Protein AF-A0A7Y1UWI1-F1 (afdb_monomer)

Mean predicted aligned error: 16.67 Å

Secondary structure (DSSP, 8-state):
-------------TTGGGTTTTS---------TTSPPPPP---THHHHHHHHHHHHHHHHHHHHTT------------------------------------------PPP-------PPP---S----GGG--EETTEETTEETTSBHHHHHHHHHHHH-S-SEEEEEEE--STTSSPTTSEEEEEEETTEEEEEEE-TT--EEEEEEEEEGGGT-TTSGGGG-BBTT--BTT-BHHHHHHHTTTSEEEEEEETTTEEEEEEE-TTT--EEEEEEBS-SSTT-BB-EEEPPP-TTT--

pLDDT: mean 81.78, std 19.37, range [39.84, 98.69]

Solvent-accessible surface area (backbone atoms only — not comparable to full-atom values): 18407 Å² total; per-residue (Å²): 140,82,86,81,81,84,82,85,76,78,77,85,64,91,61,69,80,67,71,67,80,75,68,82,73,76,75,75,83,89,70,69,92,78,65,78,80,78,76,79,87,83,65,80,68,64,67,56,54,59,57,53,54,56,54,54,58,57,54,57,59,59,57,67,76,72,70,86,86,81,92,75,88,84,81,84,90,84,84,89,88,89,87,84,86,88,88,84,84,90,83,82,88,82,91,78,88,80,87,82,76,91,72,89,73,82,74,82,73,75,80,81,67,93,49,65,91,67,84,81,79,51,67,31,81,74,58,54,56,68,92,55,42,24,41,47,59,56,27,45,37,96,38,56,46,74,33,54,22,65,58,48,52,2,22,46,27,45,43,74,40,80,61,78,45,67,68,50,49,40,72,31,80,30,87,86,26,47,45,65,71,38,42,26,30,47,41,25,42,42,12,31,34,37,35,29,39,40,46,97,89,66,50,44,26,24,40,39,42,37,36,29,41,91,65,39,36,78,86,26,80,50,35,74,38,25,29,80,79,64,56,39,61,68,38,33,40,54,51,52,54,61,67,44,64,84,46,42,75,46,78,44,83,38,100,88,58,54,33,28,40,39,36,22,40,69,88,76,66,46,75,37,38,31,30,33,29,80,42,90,48,58,86,17,28,32,44,24,52,24,36,48,57,31,46,86,69,80,119

Sequence (299 aa):
MSDRYDDDFDPFDPYEDLMDLTGGESVPALEDPAAPQAPPPRSPLLTGLIVGLLLVVLSIAAFQLIGSDDEGDNTAASSTTTEAPDSSEPAAGSTTSTTEDPGDSSTTAPPDSAGVDLPDFVASGSPVAIADLTLAVDSIGPIQLGTSAPRSVGRLIASLGPPDEDSGAVISSGAFGSCEGDTERIVQWGPLVVVVIVDEDRTQTLGGYRLDITFGGFDSPTADLQTLSGLQLGASIAQLERIYDGFDIEYLAHPELDNIFELRSSNSGNLLLWGPISSADDSGFIEGIYSPDACGRFS

Foldseek 3Di:
DDDDDPPPPDPPDVCPVVVPVVPDDPDPDPDDPPDPDDDDDDDVVVVVVVVVVVVVVVVVVVVVVPDDDDDDDDDDDDDDDDDDDDDDDDDDDDDDDDDDDPDPDPDDDDDPPVADDDDDAAADDAEDELQQLADWQAGRRPQGFLDFCSHRVNNVCNHQNAFPDKPHWDQDPCPQQADHRFIWIWTHQAQKIWIWGQDPVRGITGQWIKRFCVRHHCVTPNQCHHHPLGHGFFAFLLVVCVSLPQWDWDWDQDPVQGIKIWTAHPVPRDTMWMAHWPDNDRRITGRMIIHHRSYPVND

Nearest PDB structures (foldseek):
  7zgr-assembly1_A  TM=3.548E-01  e=1.161E+00  Saccharomyces cerevisiae
  7zgp-assembly1_A  TM=3.613E-01  e=4.735E+00  Saccharomyces cerevisiae

Structure (mmCIF, N/CA/C/O backbone):
data_AF-A0A7Y1UWI1-F1
#
_entry.id   AF-A0A7Y1UWI1-F1
#
loop_
_atom_site.group_PDB
_atom_site.id
_atom_site.type_symbol
_atom_site.label_atom_id
_atom_site.label_alt_id
_atom_site.label_comp_id
_atom_site.label_asym_id
_atom_site.label_entity_id
_atom_site.label_seq_id
_atom_site.pdbx_PDB_ins_code
_atom_site.Cartn_x
_atom_site.Cartn_y
_atom_site.Cartn_z
_atom_site.occupancy
_atom_site.B_iso_or_equiv
_atom_site.auth_seq_id
_atom_site.auth_comp_id
_atom_site.auth_asym_id
_atom_site.auth_atom_id
_atom_site.pdbx_PDB_model_num
ATOM 1 N N . MET A 1 1 ? 12.445 -64.613 35.924 1.00 50.25 1 MET A N 1
ATOM 2 C CA . MET A 1 1 ? 11.351 -63.629 35.851 1.00 50.25 1 MET A CA 1
ATOM 3 C C . MET A 1 1 ? 11.696 -62.745 34.678 1.00 50.25 1 MET A C 1
ATOM 5 O O . MET A 1 1 ? 12.628 -61.963 34.776 1.00 50.25 1 MET A O 1
ATOM 9 N N . SER A 1 2 ? 11.099 -63.060 33.534 1.00 52.12 2 SER A N 1
ATOM 10 C CA . SER A 1 2 ? 11.332 -62.399 32.255 1.00 52.12 2 SER A CA 1
ATOM 11 C C . SER A 1 2 ? 10.019 -61.724 31.914 1.00 52.12 2 SER A C 1
ATOM 13 O O . SER A 1 2 ? 9.079 -62.413 31.519 1.00 52.12 2 SER A O 1
ATOM 15 N N . ASP A 1 3 ? 9.949 -60.422 32.162 1.00 60.72 3 ASP A N 1
ATOM 16 C CA . ASP A 1 3 ? 8.766 -59.636 31.851 1.00 60.72 3 ASP A CA 1
ATOM 17 C C . ASP A 1 3 ? 8.826 -59.217 30.386 1.00 60.72 3 ASP A C 1
ATOM 19 O O . ASP A 1 3 ? 9.784 -58.610 29.904 1.00 60.72 3 ASP A O 1
ATOM 23 N N . ARG A 1 4 ? 7.798 -59.680 29.686 1.00 59.47 4 ARG A N 1
ATOM 24 C CA . ARG A 1 4 ? 7.481 -59.473 28.284 1.00 59.47 4 ARG A CA 1
ATOM 25 C C . ARG A 1 4 ? 6.725 -58.145 28.220 1.00 59.47 4 ARG A C 1
ATOM 27 O O . ARG A 1 4 ? 5.631 -58.058 28.766 1.00 59.47 4 ARG A O 1
ATOM 34 N N . TYR A 1 5 ? 7.338 -57.117 27.643 1.00 63.34 5 TYR A N 1
ATOM 35 C CA . TYR A 1 5 ? 6.614 -55.931 27.197 1.00 63.34 5 TYR A CA 1
ATOM 36 C C . TYR A 1 5 ? 6.201 -56.198 25.752 1.00 63.34 5 TYR A C 1
ATOM 38 O O . TYR A 1 5 ? 7.054 -56.260 24.868 1.00 63.34 5 TYR A O 1
ATOM 46 N N . ASP A 1 6 ? 4.910 -56.460 25.563 1.00 61.72 6 ASP A N 1
ATOM 47 C CA . ASP A 1 6 ? 4.255 -56.439 24.261 1.00 61.72 6 ASP A CA 1
ATOM 48 C C . ASP A 1 6 ? 3.947 -54.959 23.956 1.00 61.72 6 ASP A C 1
ATOM 50 O O . ASP A 1 6 ? 3.143 -54.325 24.640 1.00 61.72 6 ASP A O 1
ATOM 54 N N . ASP A 1 7 ? 4.695 -54.397 23.006 1.00 58.84 7 ASP A N 1
ATOM 55 C CA . ASP A 1 7 ? 4.623 -53.010 22.533 1.00 58.84 7 ASP A CA 1
ATOM 56 C C . ASP A 1 7 ? 3.790 -53.003 21.236 1.00 58.84 7 ASP A C 1
ATOM 58 O O . ASP A 1 7 ? 4.328 -53.011 20.130 1.00 58.84 7 ASP A O 1
ATOM 62 N N . ASP A 1 8 ? 2.462 -53.081 21.370 1.00 59.56 8 ASP A N 1
ATOM 63 C CA . ASP A 1 8 ? 1.519 -52.836 20.268 1.00 59.56 8 ASP A CA 1
ATOM 64 C C . ASP A 1 8 ? 1.262 -51.324 20.186 1.00 59.56 8 ASP A C 1
ATOM 66 O O . ASP A 1 8 ? 0.247 -50.800 20.651 1.00 59.56 8 ASP A O 1
ATOM 70 N N . PHE A 1 9 ? 2.244 -50.602 19.647 1.00 66.25 9 PHE A N 1
ATOM 71 C CA . PHE A 1 9 ? 2.101 -49.201 19.272 1.00 66.25 9 PHE A CA 1
A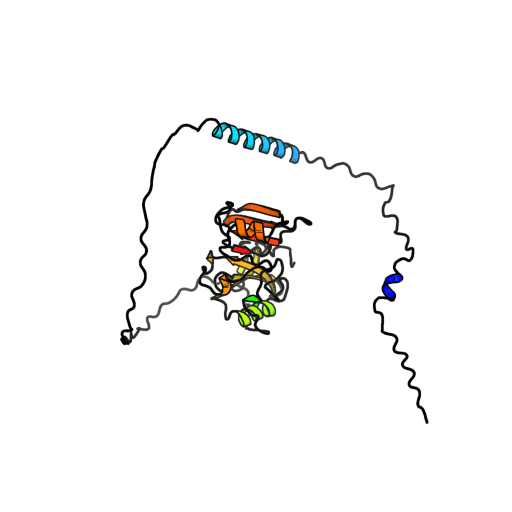TOM 72 C C . PHE A 1 9 ? 1.777 -49.144 17.779 1.00 66.25 9 PHE A C 1
ATOM 74 O O . PHE A 1 9 ? 2.675 -49.007 16.947 1.00 66.25 9 PHE A O 1
ATOM 81 N N . ASP A 1 10 ? 0.496 -49.285 17.437 1.00 70.56 10 ASP A N 1
ATOM 82 C CA . ASP A 1 10 ? 0.026 -48.971 16.089 1.00 70.56 10 ASP A CA 1
ATOM 83 C C . ASP A 1 10 ? 0.150 -47.451 15.883 1.00 70.56 10 ASP A C 1
ATOM 85 O O . ASP A 1 10 ? -0.485 -46.672 16.607 1.00 70.56 10 ASP A O 1
ATOM 89 N N . PRO A 1 11 ? 1.005 -46.984 14.954 1.00 70.31 11 PRO A N 1
ATOM 90 C CA . PRO A 1 11 ? 1.102 -45.571 14.649 1.00 70.31 11 PRO A CA 1
ATOM 91 C C . PRO A 1 11 ? -0.227 -45.128 14.045 1.00 70.31 11 PRO A C 1
ATOM 93 O O . PRO A 1 11 ? -0.659 -45.653 13.025 1.00 70.31 11 PRO A O 1
ATOM 96 N N . PHE A 1 12 ? -0.862 -44.158 14.698 1.00 71.50 12 PHE A N 1
ATOM 97 C CA . PHE A 1 12 ? -2.043 -43.467 14.200 1.00 71.50 12 PHE A CA 1
ATOM 98 C C . PHE A 1 12 ? -1.750 -42.981 12.774 1.00 71.50 12 PHE A C 1
ATOM 100 O O . PHE A 1 12 ? -0.952 -42.058 12.599 1.00 71.50 12 PHE A O 1
ATOM 107 N N . ASP A 1 13 ? -2.326 -43.640 11.769 1.00 73.00 13 ASP A N 1
ATOM 108 C CA . ASP A 1 13 ? -2.241 -43.216 10.377 1.00 73.00 13 ASP A CA 1
ATOM 109 C C . ASP A 1 13 ? -3.411 -42.257 10.116 1.00 73.00 13 ASP A C 1
ATOM 111 O O . ASP A 1 13 ? -4.555 -42.697 9.996 1.00 73.00 13 ASP A O 1
ATOM 115 N N . PRO A 1 14 ? -3.173 -40.933 10.058 1.00 72.50 14 PRO A N 1
ATOM 116 C CA . PRO A 1 14 ? -4.238 -39.957 9.855 1.00 72.50 14 PRO A CA 1
ATOM 117 C C . PRO A 1 14 ? -4.834 -40.001 8.436 1.00 72.50 14 PRO A C 1
ATOM 119 O O . PRO A 1 14 ? -5.696 -39.179 8.127 1.00 72.50 14 PRO A O 1
ATOM 122 N N . TYR A 1 15 ? -4.378 -40.910 7.566 1.00 64.31 15 TYR A N 1
ATOM 123 C CA . TYR A 1 15 ? -4.831 -41.023 6.181 1.00 64.31 15 TYR A CA 1
ATOM 124 C C . TYR A 1 15 ? -5.735 -42.237 5.909 1.00 64.31 15 TYR A C 1
ATOM 126 O O . TYR A 1 15 ? -6.209 -42.370 4.778 1.00 64.31 15 TYR A O 1
ATOM 134 N N . GLU A 1 16 ? -6.027 -43.091 6.902 1.00 69.00 16 GLU A N 1
ATOM 135 C CA . GLU A 1 16 ? -6.891 -44.271 6.700 1.00 69.00 16 GLU A CA 1
ATOM 136 C C . GLU A 1 16 ? -8.333 -43.877 6.308 1.00 69.00 16 GLU A C 1
ATOM 138 O O . GLU A 1 16 ? -8.935 -44.490 5.427 1.00 69.00 16 GLU A O 1
ATOM 143 N N . ASP A 1 17 ? -8.838 -42.763 6.846 1.00 60.97 17 ASP A N 1
ATOM 144 C CA . ASP A 1 17 ? -10.198 -42.272 6.577 1.00 60.97 17 ASP A CA 1
ATOM 145 C C . ASP A 1 17 ? -10.371 -41.604 5.196 1.00 60.97 17 ASP A C 1
ATOM 147 O O . ASP A 1 17 ? -11.494 -41.314 4.781 1.00 60.97 17 ASP A O 1
ATOM 151 N N . LEU A 1 18 ? -9.293 -41.353 4.440 1.00 60.38 18 LEU A N 1
ATOM 152 C CA . LEU A 1 18 ? -9.392 -40.699 3.123 1.00 60.38 18 LEU A CA 1
ATOM 153 C C . LEU A 1 18 ? -9.614 -41.677 1.960 1.00 60.38 18 LEU A C 1
ATOM 155 O O . LEU A 1 18 ? -9.956 -41.246 0.857 1.00 60.38 18 LEU A O 1
ATOM 159 N N . MET A 1 19 ? -9.449 -42.983 2.179 1.00 60.56 19 MET A N 1
ATOM 160 C CA . MET A 1 19 ? -9.608 -43.995 1.125 1.00 60.56 19 MET A CA 1
ATOM 161 C C . MET A 1 19 ? -11.077 -44.410 0.886 1.00 60.56 19 MET A C 1
ATOM 163 O O . MET A 1 19 ? -11.362 -45.050 -0.128 1.00 60.56 19 MET A O 1
ATOM 167 N N . ASP A 1 20 ? -12.024 -44.010 1.748 1.00 57.34 20 ASP A N 1
ATOM 168 C CA . ASP A 1 20 ? -13.449 -44.397 1.647 1.00 57.34 20 ASP A CA 1
ATOM 169 C C . ASP A 1 20 ? -14.320 -43.425 0.812 1.00 57.34 20 ASP A C 1
ATOM 171 O O . ASP A 1 20 ? -15.513 -43.634 0.603 1.00 57.34 20 ASP A O 1
ATOM 175 N N . LEU A 1 21 ? -13.734 -42.376 0.221 1.00 55.56 21 LEU A N 1
ATOM 176 C CA . LEU A 1 21 ? -14.459 -41.423 -0.644 1.00 55.56 21 LEU A CA 1
ATOM 177 C C . LEU A 1 21 ? -14.665 -41.907 -2.094 1.00 55.56 21 LEU A C 1
ATOM 179 O O . LEU A 1 21 ? -15.066 -41.134 -2.963 1.00 55.56 21 LEU A O 1
ATOM 183 N N . THR A 1 22 ? -14.428 -43.190 -2.383 1.00 60.12 22 THR A N 1
ATOM 184 C CA . THR A 1 22 ? -14.761 -43.796 -3.691 1.00 60.12 22 THR A CA 1
ATOM 185 C C . THR A 1 22 ? -16.158 -44.427 -3.728 1.00 60.12 22 THR A C 1
ATOM 187 O O . THR A 1 22 ? -16.558 -45.004 -4.745 1.00 60.12 22 THR A O 1
ATOM 190 N N . GLY A 1 23 ? -16.935 -44.288 -2.650 1.00 55.03 23 GLY A N 1
ATOM 191 C CA . GLY A 1 23 ? -18.315 -44.748 -2.560 1.00 55.03 23 GLY A CA 1
ATOM 192 C C . GLY A 1 23 ? -19.264 -43.978 -3.477 1.00 55.03 23 GLY A C 1
ATOM 193 O O . GLY A 1 23 ? -19.888 -43.030 -3.035 1.00 55.03 23 GLY A O 1
ATOM 194 N N . GLY A 1 24 ? -19.369 -44.410 -4.739 1.00 54.47 24 GLY A N 1
ATOM 195 C CA . GLY A 1 24 ? -20.585 -44.582 -5.557 1.00 54.47 24 GLY A CA 1
ATOM 196 C C . GLY A 1 24 ? -21.772 -43.608 -5.465 1.00 54.47 24 GLY A C 1
ATOM 197 O O . GLY A 1 24 ? -22.870 -43.991 -5.879 1.00 54.47 24 GLY A O 1
ATOM 198 N N . GLU A 1 25 ? -21.614 -42.395 -4.944 1.00 57.78 25 GLU A N 1
ATOM 199 C CA . GLU A 1 25 ? -22.707 -41.442 -4.815 1.00 57.78 25 GLU A CA 1
ATOM 200 C C . GLU A 1 25 ? -23.052 -40.917 -6.209 1.00 57.78 25 GLU A C 1
ATOM 202 O O . GLU A 1 25 ? -22.279 -40.240 -6.887 1.00 57.78 25 GLU A O 1
ATOM 207 N N . SER A 1 26 ? -24.209 -41.361 -6.692 1.00 59.75 26 SER A N 1
ATOM 208 C CA . SER A 1 26 ? -24.706 -41.046 -8.022 1.00 59.75 26 SER A CA 1
ATOM 209 C C . SER A 1 26 ? -25.018 -39.556 -8.076 1.00 59.75 26 SER A C 1
ATOM 211 O O . SER A 1 26 ? -25.993 -39.103 -7.480 1.00 59.75 26 SER A O 1
ATOM 213 N N . VAL A 1 27 ? -24.170 -38.805 -8.779 1.00 68.12 27 VAL A N 1
ATOM 214 C CA . VAL A 1 27 ? -24.332 -37.367 -9.003 1.00 68.12 27 VAL A CA 1
ATOM 215 C C . VAL A 1 27 ? -25.747 -37.110 -9.548 1.00 68.12 27 VAL A C 1
ATOM 217 O O . VAL A 1 27 ? -26.124 -37.730 -10.549 1.00 68.12 27 VAL A O 1
ATOM 220 N N . PRO A 1 28 ? -26.564 -36.254 -8.908 1.00 71.62 28 PRO A N 1
ATOM 221 C CA . PRO A 1 28 ? -27.891 -35.937 -9.416 1.00 71.62 28 PRO A CA 1
ATOM 222 C C . PRO A 1 28 ? -27.770 -35.304 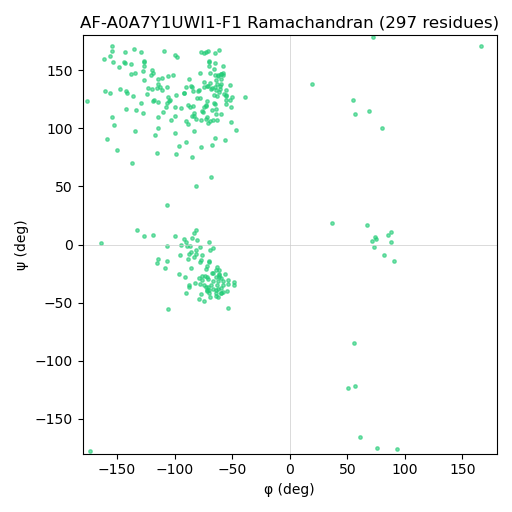-10.807 1.00 71.62 28 PRO A C 1
ATOM 224 O O . PRO A 1 28 ? -26.938 -34.427 -11.031 1.00 71.62 28 PRO A O 1
ATOM 227 N N . ALA A 1 29 ? -28.595 -35.766 -11.751 1.00 69.12 29 ALA A N 1
ATOM 228 C CA . ALA A 1 29 ? -28.647 -35.214 -13.099 1.00 69.12 29 ALA A CA 1
ATOM 229 C C . ALA A 1 29 ? -29.028 -33.725 -13.024 1.00 69.12 29 ALA A C 1
ATOM 231 O O . ALA A 1 29 ? -30.140 -33.383 -12.626 1.00 69.12 29 ALA A O 1
ATOM 232 N N . LEU A 1 30 ? -28.082 -32.853 -13.372 1.00 60.22 30 LEU A N 1
ATOM 233 C CA . LEU A 1 30 ? -28.179 -31.398 -13.216 1.00 60.22 30 LEU A CA 1
ATOM 234 C C . LEU A 1 30 ? -28.899 -30.687 -14.371 1.00 60.22 30 LEU A C 1
ATOM 236 O O . LEU A 1 30 ? -28.979 -29.463 -14.378 1.00 60.22 30 LEU A O 1
ATOM 240 N N . GLU A 1 31 ? -29.462 -31.419 -15.328 1.00 66.62 31 GLU A N 1
ATOM 241 C CA . GLU A 1 31 ? -30.095 -30.826 -16.505 1.00 66.62 31 GLU A CA 1
ATOM 242 C C . GLU A 1 31 ? -31.511 -31.364 -16.683 1.00 66.62 31 GLU A C 1
ATOM 244 O O . GLU A 1 31 ? -31.721 -32.542 -16.966 1.00 66.62 31 GLU A O 1
ATOM 249 N N . ASP A 1 32 ? -32.487 -30.471 -16.509 1.00 68.31 32 ASP A N 1
ATOM 250 C CA . ASP A 1 32 ? -33.867 -30.681 -16.927 1.00 68.31 32 ASP A CA 1
ATOM 251 C C . ASP A 1 32 ? -33.943 -30.479 -18.455 1.00 68.31 32 ASP A C 1
ATOM 253 O O . ASP A 1 32 ? -33.860 -29.339 -18.929 1.00 68.31 32 ASP A O 1
ATOM 257 N N . PRO A 1 33 ? -34.099 -31.550 -19.260 1.00 72.62 33 PRO A N 1
ATOM 258 C CA . PRO A 1 33 ? -34.164 -31.444 -20.717 1.00 72.62 33 PRO A CA 1
ATOM 259 C C . PRO A 1 33 ? -35.419 -30.707 -21.215 1.00 72.62 33 PRO A C 1
ATOM 261 O O . PRO A 1 33 ? -35.570 -30.517 -22.424 1.00 72.62 33 PRO A O 1
ATOM 264 N N . ALA A 1 34 ? -36.329 -30.297 -20.322 1.00 73.94 34 ALA A N 1
ATOM 265 C CA . ALA A 1 34 ? -37.515 -29.518 -20.655 1.00 73.94 34 ALA A CA 1
ATOM 266 C C . ALA A 1 34 ? -37.333 -27.994 -20.508 1.00 73.94 34 ALA A C 1
ATOM 268 O O . ALA A 1 34 ? -38.273 -27.250 -20.808 1.00 73.94 34 ALA A O 1
ATOM 269 N N . ALA A 1 35 ? -36.160 -27.501 -20.088 1.00 70.19 35 ALA A N 1
ATOM 270 C CA . ALA A 1 35 ? -35.926 -26.063 -19.989 1.00 70.19 35 ALA A CA 1
ATOM 271 C C . ALA A 1 35 ? -35.951 -25.401 -21.391 1.00 70.19 35 ALA A C 1
ATOM 273 O O . ALA A 1 35 ? -35.179 -25.788 -22.275 1.00 70.19 35 ALA A O 1
ATOM 274 N N . PRO A 1 36 ? -36.830 -24.409 -21.642 1.00 71.19 36 PRO A N 1
ATOM 275 C CA . PRO A 1 36 ? -36.881 -23.717 -22.926 1.00 71.19 36 PRO A CA 1
ATOM 276 C C . PRO A 1 36 ? -35.561 -22.978 -23.174 1.00 71.19 36 PRO A C 1
ATOM 278 O O . PRO A 1 36 ? -35.109 -22.204 -22.333 1.00 71.19 36 PRO A O 1
ATOM 281 N N . GLN A 1 37 ? -34.947 -23.215 -24.338 1.00 70.62 37 GLN A N 1
ATOM 282 C CA . GLN A 1 37 ? -33.688 -22.576 -24.722 1.00 70.62 37 GLN A CA 1
ATOM 283 C C . GLN A 1 37 ? -33.817 -21.050 -24.649 1.00 70.62 37 GLN A C 1
ATOM 285 O O . GLN A 1 37 ? -34.694 -20.459 -25.287 1.00 70.62 37 GLN A O 1
ATOM 290 N N . ALA A 1 38 ? -32.934 -20.416 -23.875 1.00 67.75 38 ALA A N 1
ATOM 291 C CA . ALA A 1 38 ? -32.869 -18.967 -23.796 1.00 67.75 38 ALA A CA 1
ATOM 292 C C . ALA A 1 38 ? -32.530 -18.391 -25.187 1.00 67.75 38 ALA A C 1
ATOM 294 O O . ALA A 1 38 ? -31.597 -18.868 -25.841 1.00 67.75 38 ALA A O 1
ATOM 295 N N . PRO A 1 39 ? -33.276 -17.385 -25.677 1.00 73.62 39 PRO A N 1
ATOM 296 C CA . PRO A 1 39 ? -32.958 -16.743 -26.943 1.00 73.62 39 PRO A CA 1
ATOM 297 C C . PRO A 1 39 ? -31.593 -16.038 -26.846 1.00 73.62 39 PRO A C 1
ATOM 299 O O . PRO A 1 39 ? -31.295 -15.430 -25.816 1.00 73.62 39 PRO A O 1
ATOM 302 N N . PRO A 1 40 ? -30.765 -16.081 -27.906 1.00 68.19 40 PRO A N 1
ATOM 303 C CA . PRO A 1 40 ? -29.445 -15.465 -27.885 1.00 68.19 40 PRO A CA 1
ATOM 304 C C . PRO A 1 40 ? -29.556 -13.950 -27.639 1.00 68.19 40 PRO A C 1
ATOM 306 O O . PRO A 1 40 ? -30.406 -13.299 -28.265 1.00 68.19 40 PRO A O 1
ATOM 309 N N . PRO A 1 41 ? -28.704 -13.366 -26.773 1.00 60.69 41 PRO A N 1
ATOM 310 C CA . PRO A 1 41 ? -28.713 -11.935 -26.506 1.00 60.69 41 PRO A CA 1
ATOM 311 C C . PRO A 1 41 ? -28.332 -11.173 -27.780 1.00 60.69 41 PRO A C 1
ATOM 313 O O . PRO A 1 41 ? -27.210 -11.249 -28.278 1.00 60.69 41 PRO A O 1
ATOM 316 N N . ARG A 1 42 ? -29.295 -10.441 -28.344 1.00 49.03 42 ARG A N 1
ATOM 317 C CA . ARG A 1 42 ? -29.071 -9.532 -29.472 1.00 49.03 42 ARG A CA 1
ATOM 318 C C . ARG A 1 42 ? -28.719 -8.156 -28.920 1.00 49.03 42 ARG A C 1
ATOM 320 O O . ARG A 1 42 ? -29.608 -7.332 -28.727 1.00 49.03 42 ARG A O 1
ATOM 327 N N . SER A 1 43 ? -27.434 -7.915 -28.683 1.00 55.12 43 SER A N 1
ATOM 328 C CA . SER A 1 43 ? -26.914 -6.605 -28.275 1.00 55.12 43 SER A CA 1
ATOM 329 C C . SER A 1 43 ? -26.321 -5.873 -29.491 1.00 55.12 43 SER A C 1
ATOM 331 O O . SER A 1 43 ? -25.163 -6.112 -29.832 1.00 55.12 43 SER A O 1
ATOM 333 N N . PRO A 1 44 ? -27.068 -4.978 -30.171 1.00 55.31 44 PRO A N 1
ATOM 334 C CA . PRO A 1 44 ? -26.592 -4.259 -31.363 1.00 55.31 44 PRO A CA 1
ATOM 335 C C . PRO A 1 44 ? -25.485 -3.223 -31.084 1.00 55.31 44 PRO A C 1
ATOM 337 O O . PRO A 1 44 ? -24.947 -2.641 -32.020 1.00 55.31 44 PRO A O 1
ATOM 340 N N . LEU A 1 45 ? -25.128 -2.989 -29.816 1.00 52.12 45 LEU A N 1
ATOM 341 C CA . LEU A 1 45 ? -24.094 -2.028 -29.413 1.00 52.12 45 LEU A CA 1
ATOM 342 C C . LEU A 1 45 ? -22.658 -2.531 -29.644 1.00 52.12 45 LEU A C 1
ATOM 344 O O . LEU A 1 45 ? -21.767 -1.728 -29.900 1.00 52.12 45 LEU A O 1
ATOM 348 N N . LEU A 1 46 ? -22.429 -3.849 -29.624 1.00 54.44 46 LEU A N 1
ATOM 349 C CA . LEU A 1 46 ? -21.074 -4.418 -29.680 1.00 54.44 46 LEU A CA 1
ATOM 350 C C . LEU A 1 46 ? -20.493 -4.424 -31.107 1.00 54.44 46 LEU A C 1
ATOM 352 O O . LEU A 1 46 ? -19.291 -4.271 -31.303 1.00 54.44 46 LEU A O 1
ATOM 356 N N . THR A 1 47 ? -21.345 -4.506 -32.133 1.00 55.94 47 THR A N 1
ATOM 357 C CA . THR A 1 47 ? -20.903 -4.485 -33.539 1.00 55.94 47 THR A CA 1
ATOM 358 C C . THR A 1 47 ? -20.425 -3.098 -33.986 1.00 55.94 47 THR A C 1
ATOM 360 O O . THR A 1 47 ? -19.557 -3.002 -34.850 1.00 55.94 47 THR A O 1
ATOM 363 N N . GLY A 1 48 ? -20.949 -2.021 -33.387 1.00 57.50 48 GLY A N 1
ATOM 364 C CA . GLY A 1 48 ? -20.523 -0.651 -33.698 1.00 57.50 48 GLY A CA 1
ATOM 365 C C . GLY A 1 48 ? -19.115 -0.330 -33.190 1.00 57.50 48 GLY A C 1
ATOM 366 O O . GLY A 1 48 ? -18.349 0.344 -33.878 1.00 57.50 48 GLY A O 1
ATOM 367 N N . LEU A 1 49 ? -18.749 -0.867 -32.022 1.00 66.12 49 LEU A N 1
ATOM 368 C CA . LEU A 1 49 ? -17.468 -0.589 -31.370 1.00 66.12 49 LEU A CA 1
ATOM 369 C C . LEU A 1 49 ? -16.282 -1.209 -32.127 1.00 66.12 49 LEU A C 1
ATOM 371 O O . LEU A 1 49 ? -15.265 -0.547 -32.319 1.00 66.12 49 LEU A O 1
ATOM 375 N N . ILE A 1 50 ? -16.443 -2.428 -32.655 1.00 65.88 50 ILE A N 1
ATOM 376 C CA . ILE A 1 50 ? -15.392 -3.116 -33.427 1.00 65.88 50 ILE A CA 1
ATOM 377 C C . ILE A 1 50 ? -15.058 -2.356 -34.723 1.00 65.88 50 ILE A C 1
ATOM 379 O O . ILE A 1 50 ? -13.889 -2.231 -35.081 1.00 65.88 50 ILE A O 1
ATOM 383 N N . VAL A 1 51 ? -16.059 -1.799 -35.415 1.00 67.88 51 VAL A N 1
ATOM 384 C CA . VAL A 1 51 ? -15.832 -1.025 -36.652 1.00 67.88 51 VAL A CA 1
ATOM 385 C C . VAL A 1 51 ? -15.198 0.339 -36.353 1.00 67.88 51 VAL A C 1
ATOM 387 O O . VAL A 1 51 ? -14.336 0.785 -37.110 1.00 67.88 51 VAL A O 1
ATOM 390 N N . GLY A 1 52 ? -15.573 0.987 -35.244 1.00 67.00 52 GLY A N 1
ATOM 391 C CA . GLY A 1 52 ? -14.970 2.255 -34.820 1.00 67.00 52 GLY A CA 1
ATOM 392 C C . GLY A 1 52 ? -13.482 2.125 -34.484 1.00 67.00 52 GLY A C 1
ATOM 393 O O . GLY A 1 52 ? -12.675 2.931 -34.946 1.00 67.00 52 GLY A O 1
ATOM 394 N N . LEU A 1 53 ? -13.103 1.072 -33.754 1.00 68.19 53 LEU A N 1
ATOM 395 C CA . LEU A 1 53 ? -11.720 0.853 -33.313 1.00 68.19 53 LEU A CA 1
ATOM 396 C C . LEU A 1 53 ? -10.783 0.531 -34.494 1.00 68.19 53 LEU A C 1
ATOM 398 O O . LEU A 1 53 ? -9.655 1.020 -34.551 1.00 68.19 53 LEU A O 1
ATOM 402 N N . LEU A 1 54 ? -11.284 -0.185 -35.507 1.00 69.69 54 LEU A N 1
ATOM 403 C CA . LEU A 1 54 ? -10.524 -0.518 -36.718 1.00 69.69 54 LEU A CA 1
ATOM 404 C C . LEU A 1 54 ? -10.192 0.725 -37.575 1.00 69.69 54 LEU A C 1
ATOM 406 O O . LEU A 1 54 ? -9.130 0.782 -38.193 1.00 69.69 54 LEU A O 1
ATOM 410 N N . LEU A 1 55 ? -11.048 1.756 -37.574 1.00 70.44 55 LEU A N 1
ATOM 411 C CA . LEU A 1 55 ? -10.805 3.012 -38.306 1.00 70.44 55 LEU A CA 1
ATOM 412 C C . LEU A 1 55 ? -9.780 3.932 -37.620 1.00 70.44 55 LEU A C 1
ATOM 414 O O . LEU A 1 55 ? -9.049 4.651 -38.306 1.00 70.44 55 LEU A O 1
ATOM 418 N N . VAL A 1 56 ? -9.682 3.893 -36.287 1.00 71.19 56 VAL A N 1
ATOM 419 C CA . VAL A 1 56 ? -8.679 4.666 -35.532 1.00 71.19 56 VAL A CA 1
ATOM 420 C C . VAL A 1 56 ? -7.272 4.120 -35.789 1.00 71.19 56 VAL A C 1
ATOM 422 O O . VAL A 1 56 ? -6.372 4.890 -36.125 1.00 71.19 56 VAL A O 1
ATOM 425 N N . VAL A 1 57 ? -7.090 2.795 -35.757 1.00 67.56 57 VAL A N 1
ATOM 426 C CA . VAL A 1 57 ? -5.786 2.160 -36.041 1.00 67.56 57 VAL A CA 1
ATOM 427 C C . VAL A 1 57 ? -5.326 2.442 -37.477 1.00 67.56 57 VAL A C 1
ATOM 429 O O . VAL A 1 57 ? -4.152 2.737 -37.711 1.00 67.56 57 VAL A O 1
ATOM 432 N N . LEU A 1 58 ? -6.252 2.444 -38.445 1.00 66.62 58 LEU A N 1
ATOM 433 C CA . LEU A 1 58 ? -5.929 2.745 -39.844 1.00 66.62 58 LEU A CA 1
ATOM 434 C C . LEU A 1 58 ? -5.512 4.215 -40.061 1.00 66.62 58 LEU A C 1
ATOM 436 O O . LEU A 1 58 ? -4.766 4.512 -40.992 1.00 66.62 58 LEU A O 1
ATOM 440 N N . SER A 1 59 ? -5.952 5.127 -39.186 1.00 58.38 59 SER A N 1
ATOM 441 C CA . SER A 1 59 ? -5.611 6.555 -39.244 1.00 58.38 59 SER A CA 1
ATOM 442 C C . SER A 1 59 ? -4.199 6.847 -38.714 1.00 58.38 59 SER A C 1
ATOM 444 O O . SER A 1 59 ? -3.508 7.708 -39.258 1.00 58.38 59 SER A O 1
ATOM 446 N N . ILE A 1 60 ? -3.730 6.099 -37.706 1.00 64.19 60 ILE A N 1
ATOM 447 C CA . ILE A 1 60 ? -2.377 6.247 -37.132 1.00 64.19 60 ILE A CA 1
ATOM 448 C C . ILE A 1 60 ? -1.311 5.731 -38.113 1.00 64.19 60 ILE A C 1
ATOM 450 O O . ILE A 1 60 ? -0.283 6.378 -38.318 1.00 64.19 60 ILE A O 1
ATOM 454 N N . ALA A 1 61 ? -1.586 4.618 -38.801 1.00 60.69 61 ALA A N 1
ATOM 455 C CA . ALA A 1 61 ? -0.674 4.058 -39.801 1.00 60.69 61 ALA A CA 1
ATOM 456 C C . ALA A 1 61 ? -0.459 4.987 -41.017 1.00 60.69 61 ALA A C 1
ATOM 458 O O . ALA A 1 61 ? 0.611 4.971 -41.623 1.00 60.69 61 ALA A O 1
ATOM 459 N N . ALA A 1 62 ? -1.441 5.830 -41.360 1.00 62.94 62 ALA A N 1
ATOM 460 C CA . ALA A 1 62 ? -1.325 6.779 -42.468 1.00 62.94 62 ALA A CA 1
ATOM 461 C C . ALA A 1 62 ? -0.411 7.982 -42.153 1.00 62.94 62 ALA A C 1
ATOM 463 O O . ALA A 1 62 ? 0.185 8.541 -43.072 1.00 62.94 62 ALA A O 1
ATOM 464 N N . PHE A 1 63 ? -0.263 8.368 -40.879 1.00 56.94 63 PHE A N 1
ATOM 465 C CA . PHE A 1 63 ? 0.590 9.497 -40.477 1.00 56.94 63 PHE A CA 1
ATOM 466 C C . PHE A 1 63 ? 2.075 9.124 -40.365 1.00 56.94 63 PHE A C 1
ATOM 468 O O . PHE A 1 63 ? 2.932 9.934 -40.712 1.00 56.94 63 PHE A O 1
ATOM 475 N N . GLN A 1 64 ? 2.389 7.889 -39.965 1.00 62.09 64 GLN A N 1
ATOM 476 C CA . GLN A 1 64 ? 3.775 7.403 -39.885 1.00 62.09 64 GLN A CA 1
ATOM 477 C C . GLN A 1 64 ? 4.412 7.167 -41.267 1.00 62.09 64 GLN A C 1
ATOM 479 O O . GLN A 1 64 ? 5.631 7.143 -41.384 1.00 62.09 64 GLN A O 1
ATOM 484 N N . LEU A 1 65 ? 3.611 7.037 -42.333 1.00 58.06 65 LEU A N 1
ATOM 485 C CA . LEU A 1 65 ? 4.127 6.783 -43.682 1.00 58.06 65 LEU A CA 1
ATOM 486 C C . LEU A 1 65 ? 4.539 8.053 -44.459 1.00 58.06 65 LEU A C 1
ATOM 488 O O . LEU A 1 65 ? 5.053 7.930 -45.567 1.00 58.06 65 LEU A O 1
ATOM 492 N N . ILE A 1 66 ? 4.287 9.260 -43.929 1.00 57.72 66 ILE A N 1
ATOM 493 C CA . ILE A 1 66 ? 4.525 10.540 -44.637 1.00 57.72 66 ILE A CA 1
ATOM 494 C C . ILE A 1 66 ? 5.629 11.396 -43.981 1.00 57.72 66 ILE A C 1
ATOM 496 O O . ILE A 1 66 ? 6.117 12.337 -44.601 1.00 57.72 66 ILE A O 1
ATOM 500 N N . GLY A 1 67 ? 6.077 11.073 -42.766 1.00 51.22 67 GLY A N 1
ATOM 501 C CA . GLY A 1 67 ? 7.092 11.852 -42.046 1.00 51.22 67 GLY A CA 1
ATOM 502 C C . GLY A 1 67 ? 8.381 11.074 -41.813 1.00 51.22 67 GLY A C 1
ATOM 503 O O . GLY A 1 67 ? 8.599 10.572 -40.716 1.00 51.22 67 GLY A O 1
ATOM 504 N N . SER A 1 68 ? 9.241 10.950 -42.821 1.00 48.84 68 SER A N 1
ATOM 505 C CA . SER A 1 68 ? 10.601 10.424 -42.640 1.00 48.84 68 SER A CA 1
ATOM 506 C C . SER A 1 68 ? 11.541 11.053 -43.660 1.00 48.84 68 SER A C 1
ATOM 508 O O . SER A 1 68 ? 11.797 10.451 -44.689 1.00 48.84 68 SER A O 1
ATOM 510 N N . ASP A 1 69 ? 12.006 12.265 -43.368 1.00 53.25 69 ASP A N 1
ATOM 511 C CA . ASP A 1 69 ? 13.198 12.871 -43.968 1.00 53.25 69 ASP A CA 1
ATOM 512 C C . ASP A 1 69 ? 13.672 13.982 -43.014 1.00 53.25 69 ASP A C 1
ATOM 514 O O . ASP A 1 69 ? 13.199 15.112 -43.100 1.00 53.25 69 ASP A O 1
ATOM 518 N N . ASP A 1 70 ? 14.563 13.663 -42.069 1.00 53.12 70 ASP A N 1
ATOM 519 C CA . ASP A 1 70 ? 15.640 14.603 -41.735 1.00 53.12 70 ASP A CA 1
ATOM 520 C C . ASP A 1 70 ? 16.852 13.864 -41.148 1.00 53.12 70 ASP A C 1
ATOM 522 O O . ASP A 1 70 ? 16.824 13.295 -40.053 1.00 53.12 70 ASP A O 1
ATOM 526 N N . GLU A 1 71 ? 17.911 13.843 -41.953 1.00 54.59 71 GLU A N 1
ATOM 527 C CA . GLU A 1 71 ? 19.262 13.404 -41.629 1.00 54.59 71 GLU A CA 1
ATOM 528 C C . GLU A 1 71 ? 19.932 14.447 -40.726 1.00 54.59 71 GLU A C 1
ATOM 530 O O . GLU A 1 71 ? 20.144 15.591 -41.121 1.00 54.59 71 GLU A O 1
ATOM 535 N N . GLY A 1 72 ? 20.324 14.037 -39.520 1.00 47.06 72 GLY A N 1
ATOM 536 C CA . GLY A 1 72 ? 21.015 14.888 -38.553 1.00 47.06 72 GLY A CA 1
ATOM 537 C C . GLY A 1 72 ? 22.171 14.167 -37.877 1.00 47.06 72 GLY A C 1
ATOM 538 O O . GLY A 1 72 ? 22.098 13.827 -36.702 1.00 47.06 72 GLY A O 1
ATOM 539 N N . ASP A 1 73 ? 23.218 13.927 -38.659 1.00 48.88 73 ASP A N 1
ATOM 540 C CA . ASP A 1 73 ? 24.584 13.605 -38.246 1.00 48.88 73 ASP A CA 1
ATOM 541 C C . ASP A 1 73 ? 25.030 14.419 -37.013 1.00 48.88 73 ASP A C 1
ATOM 543 O O . ASP A 1 73 ? 24.968 15.649 -37.023 1.00 48.88 73 ASP A O 1
ATOM 547 N N . ASN A 1 74 ? 25.516 13.750 -35.960 1.00 52.53 74 ASN A N 1
ATOM 548 C CA . ASN A 1 74 ? 26.613 14.313 -35.179 1.00 52.53 74 ASN A CA 1
ATOM 549 C C . ASN A 1 74 ? 27.424 13.267 -34.412 1.00 52.53 74 ASN A C 1
ATOM 551 O O . ASN A 1 74 ? 26.934 12.413 -33.676 1.00 52.53 74 ASN A O 1
ATOM 555 N N . THR A 1 75 ? 28.724 13.412 -34.616 1.00 46.91 75 THR A N 1
ATOM 556 C CA . THR A 1 75 ? 29.807 12.468 -34.394 1.00 46.91 75 THR A CA 1
ATOM 557 C C . THR A 1 75 ? 30.634 12.837 -33.144 1.00 46.91 75 THR A C 1
ATOM 559 O O . THR A 1 75 ? 30.907 14.006 -32.904 1.00 46.91 75 THR A O 1
ATOM 562 N N . ALA A 1 76 ? 31.105 11.801 -32.432 1.00 41.09 76 ALA A N 1
ATOM 563 C CA . ALA A 1 76 ? 32.335 11.678 -31.616 1.00 41.09 76 ALA A CA 1
ATOM 564 C C . ALA A 1 76 ? 32.560 12.440 -30.274 1.00 41.09 76 ALA A C 1
ATOM 566 O O . ALA A 1 76 ? 32.837 13.630 -30.225 1.00 41.09 76 ALA A O 1
ATOM 567 N N . ALA A 1 77 ? 32.654 11.620 -29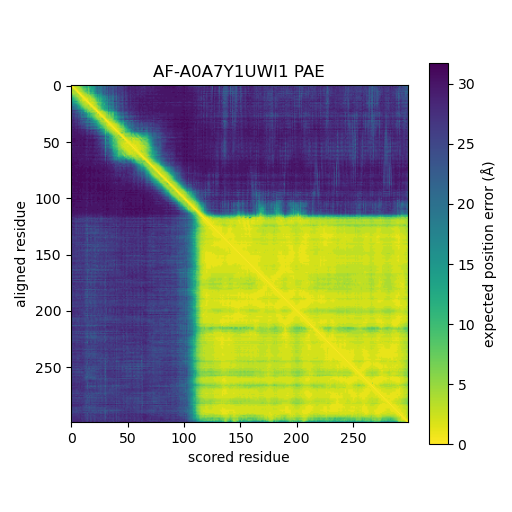.212 1.00 46.88 77 ALA A N 1
ATOM 568 C CA . ALA A 1 77 ? 33.772 11.419 -28.259 1.00 46.88 77 ALA A CA 1
ATOM 569 C C . ALA A 1 77 ? 34.416 12.583 -27.457 1.00 46.88 77 ALA A C 1
ATOM 571 O O . ALA A 1 77 ? 35.110 13.426 -28.017 1.00 46.88 77 ALA A O 1
ATOM 572 N N . SER A 1 78 ? 34.440 12.449 -26.113 1.00 39.84 78 SER A N 1
ATOM 573 C CA . SER A 1 78 ? 35.688 12.449 -25.304 1.00 39.84 78 SER A CA 1
ATOM 574 C C . SER A 1 78 ? 35.496 12.194 -23.793 1.00 39.84 78 SER A C 1
ATOM 576 O O . SER A 1 78 ? 34.813 12.941 -23.109 1.00 39.84 78 SER A O 1
ATOM 578 N N . SER A 1 79 ? 36.198 11.160 -23.312 1.00 43.94 79 SER A N 1
ATOM 579 C CA . SER A 1 79 ? 37.188 11.138 -22.209 1.00 43.94 79 SER A CA 1
ATOM 580 C C . SER A 1 79 ? 36.858 11.622 -20.775 1.00 43.94 79 SER A C 1
ATOM 582 O O . SER A 1 79 ? 36.773 12.811 -20.506 1.00 43.94 79 SER A O 1
ATOM 584 N N . THR A 1 80 ? 36.853 10.637 -19.860 1.00 50.50 80 THR A N 1
ATOM 585 C CA . THR A 1 80 ? 37.451 10.527 -18.497 1.00 50.50 80 THR A CA 1
ATOM 586 C C . THR A 1 80 ? 37.873 11.773 -17.699 1.00 50.50 80 THR A C 1
ATOM 588 O O . THR A 1 80 ? 38.664 12.570 -18.189 1.00 50.50 80 THR A O 1
ATOM 591 N N . THR A 1 81 ? 37.578 11.776 -16.386 1.00 46.94 81 THR A N 1
ATOM 592 C CA . THR A 1 81 ? 38.574 11.931 -15.291 1.00 46.94 81 THR A CA 1
ATOM 593 C C . THR A 1 81 ? 38.005 11.420 -13.957 1.00 46.94 81 THR A C 1
ATOM 595 O O . THR A 1 81 ? 36.882 11.736 -13.582 1.00 46.94 81 THR A O 1
ATOM 598 N N . THR A 1 82 ? 38.817 10.614 -13.271 1.00 54.19 82 THR A N 1
ATOM 599 C CA . THR A 1 82 ? 38.664 10.098 -11.904 1.00 54.19 82 THR A CA 1
ATOM 600 C C . THR A 1 82 ? 39.354 11.049 -10.926 1.00 54.19 82 THR A C 1
ATOM 602 O O . THR A 1 82 ? 40.539 11.303 -11.115 1.00 54.19 82 THR A O 1
ATOM 605 N N . GLU A 1 83 ? 38.691 11.466 -9.846 1.00 43.41 83 GLU A N 1
ATOM 606 C CA . GLU A 1 83 ? 39.349 11.950 -8.622 1.00 43.41 83 GLU A CA 1
ATOM 607 C C . GLU A 1 83 ? 38.577 11.477 -7.380 1.00 43.41 83 GLU A C 1
ATOM 609 O O . GLU A 1 83 ? 37.355 11.572 -7.302 1.00 43.41 83 GLU A O 1
ATOM 614 N N . ALA A 1 84 ? 39.321 10.942 -6.417 1.00 52.81 84 ALA A N 1
ATOM 615 C CA . ALA A 1 84 ? 38.942 10.669 -5.035 1.00 52.81 84 ALA A CA 1
ATOM 616 C C . ALA A 1 84 ? 40.240 10.688 -4.206 1.00 52.81 84 ALA A C 1
ATOM 618 O O . ALA A 1 84 ? 41.311 10.466 -4.777 1.00 52.81 84 ALA A O 1
ATOM 619 N N . PRO A 1 85 ? 40.174 10.729 -2.869 1.00 62.19 85 PRO A N 1
ATOM 620 C CA . PRO A 1 85 ? 39.377 11.582 -1.992 1.00 62.19 85 PRO A CA 1
ATOM 621 C C . PRO A 1 85 ? 40.296 12.601 -1.282 1.00 62.19 85 PRO A C 1
ATOM 623 O O . PRO A 1 85 ? 41.511 12.407 -1.246 1.00 62.19 85 PRO A O 1
ATOM 626 N N . ASP A 1 86 ? 39.735 13.633 -0.647 1.00 51.00 86 ASP A N 1
ATOM 627 C CA . ASP A 1 86 ? 40.492 14.410 0.339 1.00 51.00 86 ASP A CA 1
ATOM 628 C C . ASP A 1 86 ? 39.829 14.358 1.716 1.00 51.00 86 ASP A C 1
ATOM 630 O O . ASP A 1 86 ? 38.611 14.455 1.873 1.00 51.00 86 ASP A O 1
ATOM 634 N N . SER A 1 87 ? 40.683 14.114 2.701 1.00 52.66 87 SER A N 1
ATOM 635 C CA . SER A 1 87 ? 40.393 13.881 4.107 1.00 52.66 87 SER A CA 1
ATOM 636 C C . SER A 1 87 ? 40.625 15.186 4.852 1.00 52.66 87 SER A C 1
ATOM 638 O O . SER A 1 87 ? 41.707 15.761 4.756 1.00 52.66 87 SER A O 1
ATOM 640 N N . SER A 1 88 ? 39.663 15.649 5.649 1.00 54.62 88 SER A N 1
ATOM 641 C CA . SER A 1 88 ? 39.906 16.716 6.624 1.00 54.62 88 SER A CA 1
ATOM 642 C C . SER A 1 88 ? 39.037 16.564 7.874 1.00 54.62 88 SER A C 1
ATOM 644 O O . SER A 1 88 ? 37.849 16.267 7.827 1.00 54.62 88 SER A O 1
ATOM 646 N N . GLU A 1 89 ? 39.745 16.731 8.982 1.00 59.09 89 GLU A N 1
ATOM 647 C CA . GLU A 1 89 ? 39.495 16.504 10.406 1.00 59.09 89 GLU A CA 1
ATOM 648 C C . GLU A 1 89 ? 38.509 17.530 11.036 1.00 59.09 89 GLU A C 1
ATOM 650 O O . GLU A 1 89 ? 38.212 18.550 10.408 1.00 59.09 89 GLU A O 1
ATOM 655 N N . PRO A 1 90 ? 37.948 17.295 12.248 1.00 53.50 90 PRO A N 1
ATOM 656 C CA . PRO A 1 90 ? 36.756 17.994 12.718 1.00 53.50 90 PRO A CA 1
ATOM 657 C C . PRO A 1 90 ? 37.073 19.320 13.422 1.00 53.50 90 PRO A C 1
ATOM 659 O O . PRO A 1 90 ? 38.002 19.417 14.225 1.00 53.50 90 PRO A O 1
ATOM 662 N N . ALA A 1 91 ? 36.226 20.327 13.193 1.00 54.88 91 ALA A N 1
ATOM 663 C CA . ALA A 1 91 ? 36.223 21.579 13.943 1.00 54.88 91 ALA A CA 1
ATOM 664 C C . ALA A 1 91 ? 35.032 21.632 14.911 1.00 54.88 91 ALA A C 1
ATOM 666 O O . ALA A 1 91 ? 33.876 21.433 14.541 1.00 54.88 91 ALA A O 1
ATOM 667 N N . ALA A 1 92 ? 35.352 21.902 16.173 1.00 51.47 92 ALA A N 1
ATOM 668 C CA . ALA A 1 92 ? 34.430 22.017 17.286 1.00 51.47 92 ALA A CA 1
ATOM 669 C C . ALA A 1 92 ? 33.675 23.360 17.312 1.00 51.47 92 ALA A C 1
ATOM 671 O O . ALA A 1 92 ? 34.251 24.410 17.043 1.00 51.47 92 ALA A O 1
ATOM 672 N N . GLY A 1 93 ? 32.431 23.303 17.797 1.00 51.22 93 GLY A N 1
ATOM 673 C CA . GLY A 1 93 ? 31.880 24.261 18.760 1.00 51.22 93 GLY A CA 1
ATOM 674 C C . GLY A 1 93 ? 31.386 25.615 18.242 1.00 51.22 93 GLY A C 1
ATOM 675 O O . GLY A 1 93 ? 32.141 26.580 18.183 1.00 51.22 93 GLY A O 1
ATOM 676 N N . SER A 1 94 ? 30.067 25.744 18.077 1.00 51.09 94 SER A N 1
ATOM 677 C CA . SER A 1 94 ? 29.386 27.009 18.374 1.00 51.09 94 SER A CA 1
ATOM 678 C C . SER A 1 94 ? 27.929 26.770 18.770 1.00 51.09 94 SER A C 1
ATOM 680 O O . SER A 1 94 ? 27.070 26.483 17.942 1.00 51.09 94 SER A O 1
ATOM 682 N N . THR A 1 95 ? 27.660 26.854 20.070 1.00 54.12 95 THR A N 1
ATOM 683 C CA . THR A 1 95 ? 26.314 26.950 20.641 1.00 54.12 95 THR A CA 1
ATOM 684 C C . THR A 1 95 ? 25.792 28.369 20.444 1.00 54.12 95 THR A C 1
ATOM 686 O O . THR A 1 95 ? 26.325 29.301 21.047 1.00 54.12 95 THR A O 1
ATOM 689 N N . THR A 1 96 ? 24.738 28.526 19.644 1.00 59.69 96 THR A N 1
ATOM 690 C CA . THR A 1 96 ? 23.950 29.763 19.568 1.00 59.69 96 THR A CA 1
ATOM 691 C C . THR A 1 96 ? 22.581 29.482 20.180 1.00 59.69 96 THR A C 1
ATOM 693 O O . THR A 1 96 ? 21.831 28.660 19.665 1.00 59.69 96 THR A O 1
ATOM 696 N N . SER A 1 97 ? 22.280 30.122 21.312 1.00 47.94 97 SER A N 1
ATOM 697 C CA . SER A 1 97 ? 20.944 30.136 21.912 1.00 47.94 97 SER A CA 1
ATOM 698 C C . SER A 1 97 ? 20.114 31.228 21.240 1.00 47.94 97 SER A C 1
ATOM 700 O O . SER A 1 97 ? 20.405 32.410 21.422 1.00 47.94 97 SER A O 1
ATOM 702 N N . THR A 1 98 ? 19.082 30.841 20.494 1.00 51.44 98 THR A N 1
ATOM 703 C CA . THR A 1 98 ? 18.038 31.757 20.019 1.00 51.44 98 THR A CA 1
ATOM 704 C C . THR A 1 98 ? 16.877 31.703 21.006 1.00 51.44 98 THR A C 1
ATOM 706 O O . THR A 1 98 ? 16.287 30.649 21.224 1.00 51.44 98 THR A O 1
ATOM 709 N N . THR A 1 99 ? 16.590 32.832 21.649 1.00 59.53 99 THR A N 1
ATOM 710 C CA . THR A 1 99 ? 15.372 33.038 22.437 1.00 59.53 99 THR A CA 1
ATOM 711 C C . THR A 1 99 ? 14.269 33.444 21.469 1.00 59.53 99 THR A C 1
ATOM 713 O O . THR A 1 99 ? 14.338 34.537 20.910 1.00 59.53 99 THR A O 1
ATOM 716 N N . GLU A 1 100 ? 13.285 32.573 21.255 1.00 53.94 100 GLU A N 1
ATOM 717 C CA . GLU A 1 100 ? 12.085 32.893 20.481 1.00 53.94 100 GLU A CA 1
ATOM 718 C C . GLU A 1 100 ? 10.983 33.461 21.386 1.00 53.94 100 GLU A C 1
ATOM 720 O O . GLU A 1 100 ? 10.751 33.009 22.509 1.00 53.94 100 GLU A O 1
ATOM 725 N N . ASP A 1 101 ? 10.370 34.521 20.873 1.00 61.66 101 ASP A N 1
ATOM 726 C CA . ASP A 1 101 ? 9.284 35.325 21.424 1.00 61.66 101 ASP A CA 1
ATOM 727 C C . ASP A 1 101 ? 7.939 34.602 21.197 1.00 61.66 101 ASP A C 1
ATOM 729 O O . ASP A 1 101 ? 7.698 34.144 20.077 1.00 61.66 101 ASP A O 1
ATOM 733 N N . PRO A 1 102 ? 7.046 34.463 22.197 1.00 61.50 102 PRO A N 1
ATOM 734 C CA . PRO A 1 102 ? 5.745 33.837 21.993 1.00 61.50 102 PRO A CA 1
ATOM 735 C C . PRO A 1 102 ? 4.798 34.821 21.291 1.00 61.50 102 PRO A C 1
ATOM 737 O O . PRO A 1 102 ? 4.010 35.526 21.921 1.00 61.50 102 PRO A O 1
ATOM 740 N N . GLY A 1 103 ? 4.886 34.874 19.964 1.00 54.59 103 GLY A N 1
ATOM 741 C CA . GLY A 1 103 ? 3.865 35.486 19.122 1.00 54.59 103 GLY A CA 1
ATOM 742 C C . GLY A 1 103 ? 2.650 34.566 19.012 1.00 54.59 103 GLY A C 1
ATOM 743 O O . GLY A 1 103 ? 2.744 33.494 18.418 1.00 54.59 103 GLY A O 1
ATOM 744 N N . ASP A 1 104 ? 1.512 34.999 19.559 1.00 58.66 104 ASP A N 1
ATOM 745 C CA . ASP A 1 104 ? 0.184 34.406 19.354 1.00 58.66 104 ASP A CA 1
ATOM 746 C C . ASP A 1 104 ? -0.160 34.369 17.850 1.00 58.66 104 ASP A C 1
ATOM 748 O O . ASP A 1 104 ? -0.743 35.301 17.289 1.00 58.66 104 ASP A O 1
ATOM 752 N N . SER A 1 105 ? 0.204 33.278 17.175 1.00 49.81 105 SER A N 1
ATOM 753 C CA . SER A 1 105 ? -0.355 32.928 15.870 1.00 49.81 105 SER A CA 1
ATOM 754 C C . SER A 1 105 ? -1.681 32.215 16.087 1.00 49.81 105 SER A C 1
ATOM 756 O O . SER A 1 105 ? -1.737 31.014 16.344 1.00 49.81 105 SER A O 1
ATOM 758 N N . SER A 1 106 ? -2.767 32.978 15.966 1.00 50.16 106 SER A N 1
ATOM 759 C CA . SER A 1 106 ? -4.111 32.432 15.797 1.00 50.16 106 SER A CA 1
ATOM 760 C C . SER A 1 106 ? -4.176 31.694 14.457 1.00 50.16 106 SER A C 1
ATOM 762 O O . SER A 1 106 ? -4.422 32.288 13.404 1.00 50.16 106 SER A O 1
ATOM 764 N N . THR A 1 107 ? -3.898 30.393 14.496 1.00 55.59 107 THR A N 1
ATOM 765 C CA . THR A 1 107 ? -4.127 29.488 13.372 1.00 55.59 107 THR A CA 1
ATOM 766 C C . THR A 1 107 ? -5.633 29.291 13.259 1.00 55.59 107 THR A C 1
ATOM 768 O O . THR A 1 107 ? -6.268 28.709 14.135 1.00 55.59 107 THR A O 1
ATOM 771 N N . THR A 1 108 ? -6.222 29.845 12.202 1.00 47.69 108 THR A N 1
ATOM 772 C CA . THR A 1 108 ? -7.626 29.605 11.861 1.00 47.69 108 THR A CA 1
ATOM 773 C C . THR A 1 108 ? -7.737 28.158 11.394 1.00 47.69 108 THR A C 1
ATOM 775 O O . THR A 1 108 ? -7.249 27.829 10.315 1.00 47.69 108 THR A O 1
ATOM 778 N N . ALA A 1 109 ? -8.320 27.297 12.229 1.00 49.06 109 ALA A N 1
ATOM 779 C CA . ALA A 1 109 ? -8.602 25.916 11.864 1.00 49.06 109 ALA A CA 1
ATOM 780 C C . ALA A 1 109 ? -9.547 25.882 10.643 1.00 49.06 109 ALA A C 1
ATOM 782 O O . ALA A 1 109 ? -10.479 26.696 10.578 1.00 49.06 109 ALA A O 1
ATOM 783 N N . PRO A 1 110 ? -9.311 24.990 9.664 1.00 51.09 110 PRO A N 1
ATOM 784 C CA . PRO A 1 110 ? -10.249 24.763 8.572 1.00 51.09 110 PRO A CA 1
ATOM 785 C C . PRO A 1 110 ? -11.620 24.338 9.128 1.00 51.09 110 PRO A C 1
ATOM 787 O O . PRO A 1 110 ? -11.695 23.829 10.247 1.00 51.09 110 PRO A O 1
ATOM 790 N N . PRO A 1 111 ? -12.716 24.594 8.390 1.00 46.94 111 PRO A N 1
ATOM 791 C CA . PRO A 1 111 ? -14.060 24.290 8.861 1.00 46.94 111 PRO A CA 1
ATOM 792 C C . PRO A 1 111 ? -14.162 22.813 9.245 1.00 46.94 111 PRO A C 1
ATOM 794 O O . PRO A 1 111 ? -13.806 21.957 8.436 1.00 46.94 111 PRO A O 1
ATOM 797 N N . ASP A 1 112 ? -14.666 22.557 10.460 1.00 46.50 112 ASP A N 1
ATOM 798 C CA . ASP A 1 112 ? -15.117 21.246 10.930 1.00 46.50 112 ASP A CA 1
ATOM 799 C C . ASP A 1 112 ? -15.988 20.629 9.831 1.00 46.50 112 ASP A C 1
ATOM 801 O O . ASP A 1 112 ? -17.175 20.945 9.680 1.00 46.50 112 ASP A O 1
ATOM 805 N N . SER A 1 113 ? -15.389 19.746 9.033 1.00 53.59 113 SER A N 1
ATOM 806 C CA . SER A 1 113 ? -16.163 18.693 8.397 1.00 53.59 113 SER A CA 1
ATOM 807 C C . SER A 1 113 ? -16.859 17.988 9.551 1.00 53.59 113 SER A C 1
ATOM 809 O O . SER A 1 113 ? -16.227 17.768 10.580 1.00 53.59 113 SER A O 1
ATOM 811 N N . ALA A 1 114 ? -18.161 17.726 9.442 1.00 52.50 114 ALA A N 1
ATOM 812 C CA . ALA A 1 114 ? -18.965 17.101 10.492 1.00 52.50 114 ALA A CA 1
ATOM 813 C C . ALA A 1 114 ? -18.556 15.625 10.696 1.00 52.50 114 ALA A C 1
ATOM 815 O O . ALA A 1 114 ? -19.354 14.711 10.501 1.00 52.50 114 ALA A O 1
ATOM 816 N N . GLY A 1 115 ? -17.280 15.412 11.008 1.00 60.16 115 GLY A N 1
ATOM 817 C CA . GLY A 1 115 ? -16.603 14.144 11.108 1.00 60.16 115 GLY A CA 1
ATOM 818 C C . GLY A 1 115 ? -17.135 13.393 12.307 1.00 60.16 115 GLY A C 1
ATOM 819 O O . GLY A 1 115 ? -17.403 13.950 13.375 1.00 60.16 115 GLY A O 1
ATOM 820 N N . VAL A 1 116 ? -17.326 12.101 12.105 1.00 75.88 116 VAL A N 1
ATOM 821 C CA . VAL A 1 116 ? -17.582 11.184 13.201 1.00 75.88 116 VAL A CA 1
ATOM 822 C C . VAL A 1 116 ? -16.332 11.187 14.080 1.00 75.88 116 VAL A C 1
ATOM 824 O O . VAL A 1 116 ? -15.265 10.792 13.625 1.00 75.88 116 VAL A O 1
ATOM 827 N N . ASP A 1 117 ? -16.465 11.641 15.327 1.00 85.06 117 ASP A N 1
ATOM 828 C CA . ASP A 1 117 ? -15.396 11.538 16.323 1.00 85.06 117 ASP A CA 1
ATOM 829 C C . ASP A 1 117 ? -15.106 10.048 16.579 1.00 85.06 117 ASP A C 1
ATOM 831 O O . ASP A 1 117 ? -15.940 9.316 17.134 1.00 85.06 117 ASP A O 1
ATOM 835 N N . LEU A 1 118 ? -13.962 9.583 16.076 1.00 90.38 118 LEU A N 1
ATOM 836 C CA . LEU A 1 118 ? -13.461 8.220 16.217 1.00 90.38 118 LEU A CA 1
ATOM 837 C C . LEU A 1 118 ? -12.233 8.241 17.127 1.00 90.38 118 LEU A C 1
ATOM 839 O O . LEU A 1 118 ? -11.423 9.159 17.032 1.00 90.38 118 LEU A O 1
ATOM 843 N N . PRO A 1 119 ? -12.043 7.218 17.976 1.00 92.38 119 PRO A N 1
ATOM 844 C CA . PRO A 1 119 ? -10.864 7.157 18.824 1.00 92.38 119 PRO A CA 1
ATOM 845 C C . PRO A 1 119 ? -9.587 7.066 17.984 1.00 92.38 119 PRO A C 1
AT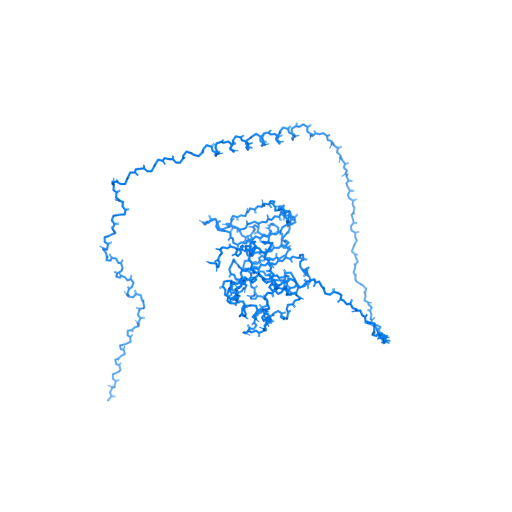OM 847 O O . PRO A 1 119 ? -9.559 6.406 16.938 1.00 92.38 119 PRO A O 1
ATOM 850 N N . ASP A 1 120 ? -8.517 7.673 18.487 1.00 95.94 120 ASP A N 1
ATOM 851 C CA . ASP A 1 120 ? -7.183 7.522 17.918 1.00 95.94 120 ASP A CA 1
ATOM 852 C C . ASP A 1 120 ? -6.711 6.073 17.989 1.00 95.94 120 ASP A C 1
ATOM 854 O O . ASP A 1 120 ? -6.980 5.335 18.948 1.00 95.94 120 ASP A O 1
ATOM 858 N N . PHE A 1 121 ? -5.967 5.662 16.966 1.00 97.62 121 PHE A N 1
ATOM 859 C CA . PHE A 1 121 ? -5.294 4.379 16.993 1.00 97.62 121 PHE A CA 1
ATOM 860 C C . PHE A 1 121 ? -4.118 4.417 17.969 1.00 97.62 121 PHE A C 1
ATOM 862 O O . PHE A 1 121 ? -3.323 5.352 17.999 1.00 97.62 121 PHE A O 1
ATOM 869 N N . VAL A 1 122 ? -3.986 3.356 18.760 1.00 97.69 122 VAL A N 1
ATOM 870 C CA . VAL A 1 122 ? -2.876 3.176 19.699 1.00 97.69 122 VAL A CA 1
ATOM 871 C C . VAL A 1 122 ? -2.094 1.924 19.338 1.00 97.69 122 VAL A C 1
ATOM 873 O O . VAL A 1 122 ? -2.668 0.939 18.868 1.00 97.69 122 VAL A O 1
ATOM 876 N N . ALA A 1 123 ? -0.784 1.948 19.593 1.00 98.00 123 ALA A N 1
ATOM 877 C CA . ALA A 1 123 ? 0.072 0.781 19.421 1.00 98.00 123 ALA A CA 1
ATOM 878 C C . ALA A 1 123 ? -0.525 -0.446 20.129 1.00 98.00 123 ALA A C 1
ATOM 880 O O . ALA A 1 123 ? -0.844 -0.403 21.321 1.00 98.00 123 ALA A O 1
ATOM 881 N N . SER A 1 124 ? -0.670 -1.551 19.401 1.00 97.19 124 SER A N 1
ATOM 882 C CA . SER A 1 124 ? -1.197 -2.802 19.940 1.00 97.19 124 SER A CA 1
ATOM 883 C C . SER A 1 124 ? -0.583 -4.024 19.255 1.00 97.19 124 SER A C 1
ATOM 885 O O . SER A 1 124 ? -0.156 -3.976 18.105 1.00 97.19 124 SER A O 1
ATOM 887 N N . GLY A 1 125 ? -0.522 -5.145 19.979 1.00 96.69 125 GLY A N 1
ATOM 888 C CA . GLY A 1 125 ? 0.122 -6.368 19.495 1.00 96.69 125 GLY A CA 1
ATOM 889 C C . GLY A 1 125 ? 1.654 -6.320 19.536 1.00 96.69 125 GLY A C 1
ATOM 890 O O . GLY A 1 125 ? 2.258 -5.399 20.082 1.00 96.69 125 GLY A O 1
ATOM 891 N N . SER A 1 126 ? 2.287 -7.367 19.004 1.00 97.75 126 SER A N 1
ATOM 892 C CA . SER A 1 126 ? 3.747 -7.438 18.883 1.00 97.75 126 SER A CA 1
ATOM 893 C C . SER A 1 126 ? 4.213 -6.745 17.599 1.00 97.75 126 SER A C 1
ATOM 895 O O . SER A 1 126 ? 3.607 -7.001 16.547 1.00 97.75 126 SER A O 1
ATOM 897 N N . PRO A 1 127 ? 5.287 -5.930 17.665 1.00 97.94 127 PRO A N 1
ATOM 898 C CA . PRO A 1 127 ? 5.862 -5.304 16.483 1.00 97.94 127 PRO A CA 1
ATOM 899 C C . PRO A 1 127 ? 6.323 -6.363 15.481 1.00 97.94 127 PRO A C 1
ATOM 901 O O . PRO A 1 127 ? 6.753 -7.457 15.859 1.00 97.94 127 PRO A O 1
ATOM 904 N N . VAL A 1 128 ? 6.215 -6.024 14.206 1.00 98.12 128 VAL A N 1
ATOM 905 C CA . VAL A 1 128 ? 6.679 -6.807 13.063 1.00 98.12 128 VAL A CA 1
ATOM 906 C C . VAL A 1 128 ? 7.921 -6.110 12.520 1.00 98.12 128 VAL A C 1
ATOM 908 O O . VAL A 1 128 ? 7.942 -4.885 12.424 1.00 98.12 128 VAL A O 1
ATOM 911 N N . ALA A 1 129 ? 8.974 -6.859 12.199 1.00 97.44 129 ALA A N 1
ATOM 912 C CA . ALA A 1 129 ? 10.143 -6.254 11.572 1.00 97.44 129 ALA A CA 1
ATOM 913 C C . ALA A 1 129 ? 9.766 -5.710 10.185 1.00 97.44 129 ALA A C 1
ATOM 915 O O . ALA A 1 129 ? 8.962 -6.321 9.489 1.00 97.44 129 ALA A O 1
ATOM 916 N N . ILE A 1 130 ? 10.371 -4.598 9.755 1.00 95.75 130 ILE A N 1
ATOM 917 C CA . ILE A 1 130 ? 10.087 -3.993 8.439 1.00 95.75 130 ILE A CA 1
ATOM 918 C C . ILE A 1 130 ? 10.279 -5.008 7.300 1.00 95.75 130 ILE A C 1
ATOM 920 O O . ILE A 1 130 ? 9.436 -5.103 6.418 1.00 95.75 130 ILE A O 1
ATOM 924 N N . ALA A 1 131 ? 11.317 -5.849 7.377 1.00 96.31 131 ALA A N 1
ATOM 925 C CA . ALA A 1 131 ? 11.565 -6.913 6.401 1.00 96.31 131 ALA A CA 1
ATOM 926 C C . ALA A 1 131 ? 10.442 -7.972 6.319 1.00 96.31 131 ALA A C 1
ATOM 928 O O . ALA A 1 131 ? 10.312 -8.644 5.298 1.00 96.31 131 ALA A O 1
ATOM 929 N N . ASP A 1 132 ? 9.631 -8.109 7.373 1.00 97.94 132 ASP A N 1
ATOM 930 C CA . ASP A 1 132 ? 8.494 -9.031 7.437 1.00 97.94 132 ASP A CA 1
ATOM 931 C C . ASP A 1 132 ? 7.158 -8.347 7.070 1.00 97.94 132 ASP A C 1
ATOM 933 O O . ASP A 1 132 ? 6.151 -9.036 6.895 1.00 97.94 132 ASP A O 1
ATOM 937 N N . LEU A 1 133 ? 7.117 -7.013 6.922 1.00 98.25 133 LEU A N 1
ATOM 938 C CA . LEU A 1 133 ? 5.945 -6.233 6.484 1.00 98.25 133 LEU A CA 1
ATOM 939 C C . LEU A 1 133 ? 5.789 -6.256 4.952 1.00 98.25 133 LEU A C 1
ATOM 941 O O . LEU A 1 133 ? 5.652 -5.231 4.294 1.00 98.25 133 LEU A O 1
ATOM 945 N N . THR A 1 134 ? 5.824 -7.451 4.374 1.00 98.44 134 THR A N 1
ATOM 946 C CA . THR A 1 134 ? 5.779 -7.636 2.919 1.00 98.44 134 THR A CA 1
ATOM 947 C C . THR A 1 134 ? 4.406 -7.325 2.322 1.00 98.44 134 THR A C 1
ATOM 949 O O . THR A 1 134 ? 3.382 -7.746 2.845 1.00 98.44 134 THR A O 1
ATOM 952 N N . LEU A 1 135 ? 4.358 -6.609 1.204 1.00 98.56 135 LEU A N 1
ATOM 953 C CA . LEU A 1 135 ? 3.103 -6.230 0.553 1.00 98.56 135 LEU A CA 1
ATOM 954 C C . LEU A 1 135 ? 2.512 -7.396 -0.258 1.00 98.56 135 LEU A C 1
ATOM 956 O O . LEU A 1 135 ? 3.212 -8.046 -1.045 1.00 98.56 135 LEU A O 1
ATOM 960 N N . ALA A 1 136 ? 1.218 -7.648 -0.090 1.00 98.06 136 ALA A N 1
ATOM 961 C CA . ALA A 1 136 ? 0.469 -8.663 -0.819 1.00 98.06 136 ALA A CA 1
ATOM 962 C C . ALA A 1 136 ? -0.959 -8.187 -1.123 1.00 98.06 136 ALA A C 1
ATOM 964 O O . ALA A 1 136 ? -1.462 -7.249 -0.520 1.00 98.06 136 ALA A O 1
ATOM 965 N N . VAL A 1 137 ? -1.643 -8.885 -2.032 1.00 97.31 137 VAL A N 1
ATOM 966 C CA . VAL A 1 137 ? -3.001 -8.556 -2.523 1.00 97.31 137 VAL A CA 1
ATOM 967 C C . VAL A 1 137 ? -4.005 -8.250 -1.403 1.00 97.31 137 VAL A C 1
ATOM 969 O O . VAL A 1 137 ? -4.924 -7.441 -1.560 1.00 97.31 137 VAL A O 1
ATOM 972 N N . ASP A 1 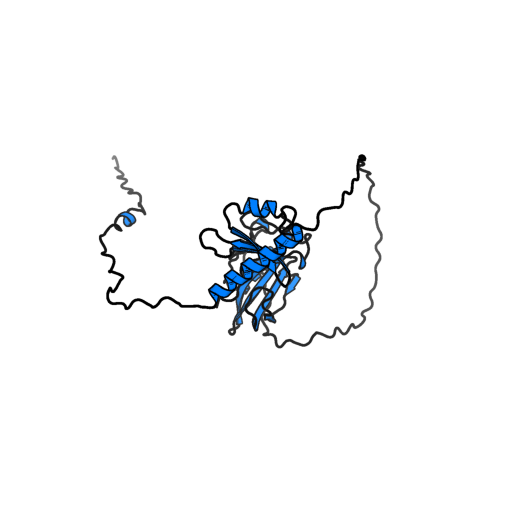138 ? -3.861 -8.946 -0.283 1.00 97.06 138 ASP A N 1
ATOM 973 C CA . ASP A 1 138 ? -4.765 -8.932 0.853 1.00 97.06 138 ASP A CA 1
ATOM 974 C C . ASP A 1 138 ? -4.044 -8.761 2.199 1.00 97.06 138 ASP A C 1
ATOM 976 O O . ASP A 1 138 ? -4.681 -8.913 3.243 1.00 97.06 138 ASP A O 1
ATOM 980 N N . SER A 1 139 ? -2.756 -8.396 2.220 1.00 98.19 139 SER A N 1
ATOM 981 C CA . SER A 1 139 ? -2.029 -8.197 3.479 1.00 98.19 139 SER A CA 1
ATOM 982 C C . SER A 1 139 ? -0.810 -7.268 3.396 1.00 98.19 139 SER A C 1
ATOM 984 O O . SER A 1 139 ? -0.258 -6.996 2.332 1.00 98.19 139 SER A O 1
ATOM 986 N N . ILE A 1 140 ? -0.378 -6.803 4.572 1.00 98.50 140 ILE A N 1
ATOM 987 C CA . ILE A 1 140 ? 0.940 -6.215 4.836 1.00 98.50 140 ILE A CA 1
ATOM 988 C C . ILE A 1 140 ? 1.637 -7.132 5.847 1.00 98.50 140 ILE A C 1
ATOM 990 O O . ILE A 1 140 ? 1.407 -7.066 7.060 1.00 98.50 140 ILE A O 1
ATOM 994 N N . GLY A 1 141 ? 2.442 -8.060 5.347 1.00 98.00 141 GLY A N 1
ATOM 995 C CA . GLY A 1 141 ? 3.065 -9.121 6.120 1.00 98.00 141 GLY A CA 1
ATOM 996 C C . GLY A 1 141 ? 2.001 -9.952 6.845 1.00 98.00 141 GLY A C 1
ATOM 997 O O . GLY A 1 141 ? 1.089 -10.481 6.209 1.00 98.00 141 GLY A O 1
ATOM 998 N N . PRO A 1 142 ? 2.055 -10.056 8.186 1.00 97.94 142 PRO A N 1
ATOM 999 C CA . PRO A 1 142 ? 1.063 -10.786 8.972 1.00 97.94 142 PRO A CA 1
ATOM 1000 C C . PRO A 1 142 ? -0.208 -9.966 9.283 1.00 97.94 142 PRO A C 1
ATOM 1002 O O . PRO A 1 142 ? -0.985 -10.367 10.156 1.00 97.94 142 PRO A O 1
ATOM 1005 N N . ILE A 1 143 ? -0.390 -8.788 8.677 1.00 98.50 143 ILE A N 1
ATOM 1006 C CA . ILE A 1 143 ? -1.537 -7.896 8.896 1.00 98.50 143 ILE A CA 1
ATOM 1007 C C . ILE A 1 143 ? -2.488 -8.025 7.710 1.00 98.50 143 ILE A C 1
ATOM 1009 O O . ILE A 1 143 ? -2.200 -7.550 6.620 1.00 98.50 143 ILE A O 1
ATOM 1013 N N . GLN A 1 144 ? -3.626 -8.673 7.931 1.00 98.31 144 GLN A N 1
ATOM 1014 C CA . GLN A 1 144 ? -4.587 -8.999 6.881 1.00 98.31 144 GLN A CA 1
ATOM 1015 C C . GLN A 1 144 ? -5.566 -7.838 6.626 1.00 98.31 144 GLN A C 1
ATOM 1017 O O . GLN A 1 144 ? -6.105 -7.262 7.577 1.00 98.31 144 GLN A O 1
ATOM 1022 N N . LEU A 1 145 ? -5.850 -7.528 5.361 1.00 98.06 145 LEU A N 1
ATOM 1023 C CA . LEU A 1 145 ? -6.956 -6.650 4.964 1.00 98.06 145 LEU A CA 1
ATOM 1024 C C . LEU A 1 145 ? -8.313 -7.284 5.332 1.00 98.06 145 LEU A C 1
ATOM 1026 O O . LEU A 1 145 ? -8.429 -8.494 5.515 1.00 98.06 145 LEU A O 1
ATOM 1030 N N . GLY A 1 146 ? -9.353 -6.473 5.496 1.00 97.38 146 GLY A N 1
ATOM 1031 C CA . GLY A 1 146 ? -10.667 -6.921 5.967 1.00 97.38 146 GLY A CA 1
ATOM 1032 C C . GLY A 1 146 ? -10.727 -7.231 7.467 1.00 97.38 146 GLY A C 1
ATOM 1033 O O . GLY A 1 146 ? -11.747 -7.696 7.968 1.00 97.38 146 GLY A O 1
ATOM 1034 N N . THR A 1 147 ? -9.646 -6.987 8.213 1.00 97.75 147 THR A N 1
ATOM 1035 C CA . THR A 1 147 ? -9.629 -7.159 9.671 1.00 97.75 147 THR A CA 1
ATOM 1036 C C . THR A 1 147 ? -9.811 -5.834 10.406 1.00 97.75 147 THR A C 1
ATOM 1038 O O . THR A 1 147 ? -9.640 -4.755 9.845 1.00 97.75 147 THR A O 1
ATOM 1041 N N . SER A 1 148 ? -10.150 -5.920 11.697 1.00 97.75 148 SER A N 1
ATOM 1042 C CA . SER A 1 148 ? -10.366 -4.763 12.572 1.00 97.75 148 SER A CA 1
ATOM 1043 C C . SER A 1 148 ? -9.198 -3.768 12.523 1.00 97.75 148 SER A C 1
ATOM 1045 O O . SER A 1 148 ? -8.079 -4.094 12.934 1.00 97.75 148 SER A O 1
ATOM 1047 N N . ALA A 1 149 ? -9.474 -2.537 12.089 1.00 98.00 149 ALA A N 1
ATOM 1048 C CA . ALA A 1 149 ? -8.475 -1.481 11.968 1.00 98.00 149 ALA A CA 1
ATOM 1049 C C . ALA A 1 149 ? -7.792 -1.142 13.305 1.00 98.00 149 ALA A C 1
ATOM 1051 O O . ALA A 1 149 ? -6.566 -1.079 13.306 1.00 98.00 149 ALA A O 1
ATOM 1052 N N . PRO A 1 150 ? -8.477 -1.054 14.469 1.00 98.19 150 PRO A N 1
ATOM 1053 C CA . PRO A 1 150 ? -7.796 -0.857 15.753 1.00 98.19 150 PRO A CA 1
ATOM 1054 C C . PRO A 1 150 ? -6.692 -1.877 16.055 1.00 98.19 150 PRO A C 1
ATOM 1056 O O . PRO A 1 150 ? -5.674 -1.536 16.658 1.00 98.19 150 PRO A O 1
ATOM 1059 N N . ARG A 1 151 ? -6.868 -3.131 15.618 1.00 97.88 151 ARG A N 1
ATOM 1060 C CA . ARG A 1 151 ? -5.844 -4.173 15.759 1.00 97.88 151 ARG A CA 1
ATOM 1061 C C . ARG A 1 151 ? -4.751 -4.025 14.704 1.00 97.88 151 ARG A C 1
ATOM 1063 O O . ARG A 1 151 ? -3.574 -4.115 15.036 1.00 97.88 151 ARG A O 1
ATOM 1070 N N . SER A 1 152 ? -5.135 -3.836 13.449 1.00 98.44 152 SER A N 1
ATOM 1071 C CA . SER A 1 152 ? -4.213 -3.853 12.312 1.00 98.44 152 SER A CA 1
ATOM 1072 C C . SER A 1 152 ? -3.368 -2.585 12.231 1.00 98.44 152 SER A C 1
ATOM 1074 O O . SER A 1 152 ? -2.142 -2.671 12.211 1.00 98.44 152 SER A O 1
ATOM 1076 N N . VAL A 1 153 ? -4.001 -1.416 12.325 1.00 98.56 153 VAL A N 1
ATOM 1077 C CA . VAL A 1 153 ? -3.322 -0.120 12.440 1.00 98.56 153 VAL A CA 1
ATOM 1078 C C . VAL A 1 153 ? -2.527 -0.049 13.740 1.00 98.56 153 VAL A C 1
ATOM 1080 O O . VAL A 1 153 ? -1.367 0.341 13.719 1.00 98.56 153 VAL A O 1
ATOM 1083 N N . GLY A 1 154 ? -3.074 -0.525 14.863 1.00 98.50 154 GLY A N 1
ATOM 1084 C CA . GLY A 1 154 ? -2.322 -0.578 16.120 1.00 98.50 154 GLY A CA 1
ATOM 1085 C C . GLY A 1 154 ? -1.033 -1.405 16.021 1.00 98.50 154 GLY A C 1
ATOM 1086 O O . GLY A 1 154 ? -0.016 -1.037 16.613 1.00 98.50 154 GLY A O 1
ATOM 1087 N N . ARG A 1 155 ? -1.029 -2.480 15.226 1.00 98.56 155 ARG A N 1
ATOM 1088 C CA . ARG A 1 155 ? 0.177 -3.278 14.972 1.00 98.56 155 ARG A CA 1
ATOM 1089 C C . ARG A 1 155 ? 1.165 -2.587 14.035 1.00 98.56 155 ARG A C 1
ATOM 1091 O O . ARG A 1 155 ? 2.370 -2.719 14.251 1.00 98.56 155 ARG A O 1
ATOM 1098 N N . LEU A 1 156 ? 0.686 -1.827 13.050 1.00 98.62 156 LEU A N 1
ATOM 1099 C CA . LEU A 1 156 ? 1.540 -0.947 12.246 1.00 98.62 156 LEU A CA 1
ATOM 1100 C C . LEU A 1 156 ? 2.192 0.121 13.125 1.00 98.62 156 LEU A C 1
ATOM 1102 O O . LEU A 1 156 ? 3.408 0.250 13.082 1.00 98.62 156 LEU A O 1
ATOM 1106 N N . ILE A 1 157 ? 1.438 0.768 14.022 1.00 98.62 157 ILE A N 1
ATOM 1107 C CA . ILE A 1 157 ? 1.988 1.751 14.970 1.00 98.62 157 ILE A CA 1
ATOM 1108 C C . ILE A 1 157 ? 3.049 1.114 15.874 1.00 98.62 157 ILE A C 1
ATOM 1110 O O . ILE A 1 157 ? 4.100 1.701 16.120 1.00 98.62 157 ILE A O 1
ATOM 1114 N N . ALA A 1 158 ? 2.814 -0.110 16.357 1.00 98.50 158 ALA A N 1
ATOM 1115 C CA . ALA A 1 158 ? 3.809 -0.828 17.150 1.00 98.50 158 ALA A CA 1
ATOM 1116 C C . ALA A 1 158 ? 5.105 -1.106 16.361 1.00 98.50 158 ALA A C 1
ATOM 1118 O O . ALA A 1 158 ? 6.176 -1.152 16.963 1.00 98.50 158 ALA A O 1
ATOM 1119 N N . SER A 1 159 ? 5.008 -1.297 15.042 1.00 98.31 159 SER A N 1
ATOM 1120 C CA . SER A 1 159 ? 6.117 -1.698 14.163 1.00 98.31 159 SER A CA 1
ATOM 1121 C C . SER A 1 159 ? 6.888 -0.510 13.578 1.00 98.31 159 SER A C 1
ATOM 1123 O O . SER A 1 159 ? 8.112 -0.552 13.510 1.00 98.31 159 SER A O 1
ATOM 1125 N N . LEU A 1 160 ? 6.170 0.535 13.164 1.00 97.94 160 LEU A N 1
ATOM 1126 C CA . LEU A 1 160 ? 6.683 1.686 12.416 1.00 97.94 160 LEU A CA 1
ATOM 1127 C C . LEU A 1 160 ? 6.779 2.959 13.270 1.00 97.94 160 LEU A C 1
ATOM 1129 O O . LEU A 1 160 ? 7.456 3.904 12.879 1.00 97.94 160 LEU A O 1
ATOM 1133 N N . GLY A 1 161 ? 6.143 2.984 14.445 1.00 98.19 161 GLY A N 1
ATOM 1134 C CA . GLY A 1 161 ? 5.976 4.192 15.251 1.00 98.19 161 GLY A CA 1
ATOM 1135 C C . GLY A 1 161 ? 4.653 4.920 14.966 1.00 98.19 161 GLY A C 1
ATOM 1136 O O . GLY A 1 161 ? 3.803 4.403 14.235 1.00 98.19 161 GLY A O 1
ATOM 1137 N N . PRO A 1 162 ? 4.422 6.093 15.584 1.00 97.94 162 PRO A N 1
ATOM 1138 C CA . PRO A 1 162 ? 3.227 6.892 15.308 1.00 97.94 162 PRO A CA 1
ATOM 1139 C C . PRO A 1 162 ? 3.147 7.259 13.815 1.00 97.94 162 PRO A C 1
ATOM 1141 O O . PRO A 1 162 ? 4.198 7.409 13.194 1.00 97.94 162 PRO A O 1
ATOM 1144 N N . PRO A 1 163 ? 1.934 7.376 13.244 1.00 98.12 163 PRO A N 1
ATOM 1145 C CA . PRO A 1 163 ? 1.780 7.854 11.876 1.00 98.12 163 PRO A CA 1
ATOM 1146 C C . PRO A 1 163 ? 2.211 9.317 11.763 1.00 98.12 163 PRO A C 1
ATOM 1148 O O . PRO A 1 163 ? 2.093 10.081 12.725 1.00 98.12 163 PRO A O 1
ATOM 1151 N N . ASP A 1 164 ? 2.691 9.689 10.581 1.00 97.56 164 ASP A N 1
ATOM 1152 C CA . ASP A 1 164 ? 3.015 11.073 10.236 1.00 97.56 164 ASP A CA 1
ATOM 1153 C C . ASP A 1 164 ? 1.733 11.893 10.056 1.00 97.56 164 ASP A C 1
ATOM 1155 O O . ASP A 1 164 ? 1.649 13.031 10.519 1.00 97.56 164 ASP A O 1
ATOM 1159 N N . GLU A 1 165 ? 0.712 11.284 9.441 1.00 97.06 165 GLU A N 1
ATOM 1160 C CA . GLU A 1 165 ? -0.604 11.884 9.227 1.00 97.06 165 GLU A CA 1
ATOM 1161 C C . GLU A 1 165 ? -1.735 10.882 9.498 1.00 97.06 165 GLU A C 1
ATOM 1163 O O . GLU A 1 165 ? -1.622 9.678 9.254 1.00 97.06 165 GLU A O 1
ATOM 1168 N N . ASP A 1 166 ? -2.850 11.404 10.002 1.00 97.38 166 ASP A N 1
ATOM 1169 C CA . ASP A 1 166 ? -4.104 10.683 10.183 1.00 97.38 166 ASP A CA 1
ATOM 1170 C C . ASP A 1 166 ? -5.256 11.635 9.850 1.00 97.38 166 ASP A C 1
ATOM 1172 O O . ASP A 1 166 ? -5.428 12.666 10.506 1.00 97.38 166 ASP A O 1
ATOM 1176 N N . SER A 1 167 ? -6.033 11.314 8.817 1.00 96.50 167 SER A N 1
ATOM 1177 C CA . SER A 1 167 ? -7.114 12.185 8.344 1.00 96.50 167 SER A CA 1
ATOM 1178 C C . SER A 1 167 ? -8.305 12.259 9.303 1.00 96.50 167 SER A C 1
ATOM 1180 O O . SER A 1 167 ? -9.192 13.091 9.112 1.00 96.50 167 SER A O 1
ATOM 1182 N N . GLY A 1 168 ? -8.394 11.345 10.275 1.00 96.00 168 GLY A N 1
ATOM 1183 C CA . GLY A 1 168 ? -9.656 11.037 10.940 1.00 96.00 168 GLY A CA 1
ATOM 1184 C C . GLY A 1 168 ? -10.702 10.501 9.953 1.00 96.00 168 GLY A C 1
ATOM 1185 O O . GLY A 1 168 ? -10.378 10.112 8.830 1.00 96.00 168 GLY A O 1
ATOM 1186 N N . ALA A 1 169 ? -11.967 10.461 10.375 1.00 95.50 169 ALA A N 1
ATOM 1187 C CA . ALA A 1 169 ? -13.073 10.054 9.509 1.00 95.50 169 ALA A CA 1
ATOM 1188 C C . ALA A 1 169 ? -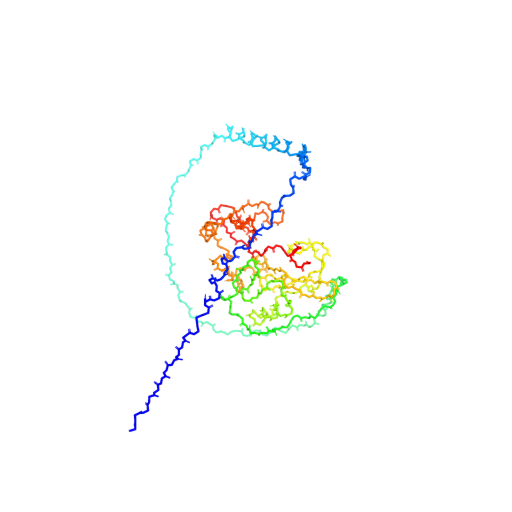13.413 11.153 8.491 1.00 95.50 169 ALA A C 1
ATOM 1190 O O . ALA A 1 169 ? -13.859 12.241 8.870 1.00 95.50 169 ALA A O 1
ATOM 1191 N N . VAL A 1 170 ? -13.265 10.846 7.208 1.00 95.50 170 VAL A N 1
ATOM 1192 C CA . VAL A 1 170 ? -13.582 11.725 6.079 1.00 95.50 170 VAL A CA 1
ATOM 1193 C C . VAL A 1 170 ? -14.512 11.018 5.098 1.00 95.50 170 VAL A C 1
ATOM 1195 O O . VAL A 1 170 ? -14.592 9.793 5.074 1.00 95.50 170 VAL A O 1
ATOM 1198 N N . ILE A 1 171 ? -15.243 11.788 4.292 1.00 95.81 171 ILE A N 1
ATOM 1199 C CA . ILE A 1 171 ? -16.023 11.217 3.190 1.00 95.81 171 ILE A CA 1
ATOM 1200 C C . ILE A 1 171 ? -15.071 10.911 2.041 1.00 95.81 171 ILE A C 1
ATOM 1202 O O . ILE A 1 171 ? -14.344 11.797 1.589 1.00 95.81 171 ILE A O 1
ATOM 1206 N N . SER A 1 172 ? -15.104 9.670 1.575 1.00 95.56 172 SER A N 1
ATOM 1207 C CA . SER A 1 172 ? -14.295 9.193 0.468 1.00 95.56 172 SER A CA 1
ATOM 1208 C C . SER A 1 172 ? -14.659 9.901 -0.834 1.00 95.56 172 SER A C 1
ATOM 1210 O O . SER A 1 172 ? -15.831 9.989 -1.214 1.00 95.56 172 SER A O 1
ATOM 1212 N N . SER A 1 173 ? -13.629 10.349 -1.549 1.00 94.69 173 SER A N 1
ATOM 1213 C CA . SER A 1 173 ? -13.714 10.773 -2.950 1.00 94.69 173 SER A CA 1
ATOM 1214 C C . SER A 1 173 ? -13.477 9.625 -3.939 1.00 94.69 173 SER A C 1
ATOM 1216 O O . SER A 1 173 ? -13.473 9.852 -5.144 1.00 94.69 173 SER A O 1
ATOM 1218 N N . GLY A 1 174 ? -13.211 8.413 -3.448 1.00 93.81 174 GLY A N 1
ATOM 1219 C CA . GLY A 1 174 ? -12.760 7.267 -4.238 1.00 93.81 174 GLY A CA 1
ATOM 1220 C C . GLY A 1 174 ? -11.258 7.247 -4.540 1.00 93.81 174 GLY A C 1
ATOM 1221 O O . GLY A 1 174 ? -10.750 6.220 -4.984 1.00 93.81 174 GLY A O 1
ATOM 1222 N N . ALA A 1 175 ? -10.520 8.324 -4.243 1.00 93.00 175 ALA A N 1
ATOM 1223 C CA . ALA A 1 175 ? -9.103 8.463 -4.606 1.00 93.00 175 ALA A CA 1
ATOM 1224 C C . ALA A 1 175 ? -8.194 7.370 -4.010 1.00 93.00 175 ALA A C 1
ATOM 1226 O O . ALA A 1 175 ? -7.183 7.001 -4.602 1.00 93.00 175 ALA A O 1
ATOM 1227 N N . PHE A 1 176 ? -8.564 6.812 -2.854 1.00 94.31 176 PHE A N 1
ATOM 1228 C CA . PHE A 1 176 ? -7.808 5.748 -2.191 1.00 94.31 176 PHE A CA 1
ATOM 1229 C C . PHE A 1 176 ? -8.376 4.341 -2.440 1.00 94.31 176 PHE A C 1
ATOM 1231 O O . PHE A 1 176 ? -7.861 3.361 -1.893 1.00 94.31 176 PHE A O 1
ATOM 1238 N N . GLY A 1 177 ? -9.374 4.196 -3.317 1.00 92.25 177 GLY A N 1
ATOM 1239 C CA . GLY A 1 177 ? -9.989 2.916 -3.691 1.00 92.25 177 GLY A CA 1
ATOM 1240 C C . GLY A 1 177 ? -11.112 2.440 -2.766 1.00 92.25 177 GLY A C 1
ATOM 1241 O O . GLY A 1 177 ? -11.563 1.302 -2.880 1.00 92.25 177 GLY A O 1
ATOM 1242 N N . SER A 1 178 ? -11.563 3.265 -1.826 1.00 95.12 178 SER A N 1
ATOM 1243 C CA . SER A 1 178 ? -12.854 3.095 -1.145 1.00 95.12 178 SER A CA 1
ATOM 1244 C C . SER A 1 178 ? -14.001 3.559 -2.060 1.00 95.12 178 SER A C 1
ATOM 1246 O O . SER A 1 178 ? -13.755 4.181 -3.094 1.00 95.12 178 SER A O 1
ATOM 1248 N N . CYS A 1 179 ? -15.258 3.225 -1.748 1.00 95.81 179 CYS A N 1
ATOM 1249 C CA . CYS A 1 179 ? -16.367 3.695 -2.581 1.00 95.81 179 CYS A CA 1
ATOM 1250 C C . CYS A 1 179 ? -16.625 5.188 -2.339 1.00 95.81 179 CYS A C 1
ATOM 1252 O O . CYS A 1 179 ? -16.682 5.636 -1.195 1.00 95.81 179 CYS A O 1
ATOM 1254 N N . GLU A 1 180 ? -16.819 5.954 -3.415 1.00 95.56 180 GLU A N 1
ATOM 1255 C CA . GLU A 1 180 ? -17.159 7.376 -3.318 1.00 95.56 180 GLU A CA 1
ATOM 1256 C C . GLU A 1 180 ? -18.435 7.572 -2.483 1.00 95.56 180 GLU A C 1
ATOM 1258 O O . GLU A 1 180 ? -19.465 6.938 -2.729 1.00 95.56 180 GLU A O 1
ATOM 1263 N N . GLY A 1 181 ? -18.367 8.471 -1.499 1.00 94.44 181 GLY A N 1
ATOM 1264 C CA . GLY A 1 181 ? -19.464 8.753 -0.573 1.00 94.44 181 GLY A CA 1
ATOM 1265 C C . GLY A 1 181 ? -19.466 7.915 0.709 1.00 94.44 181 GLY A C 1
ATOM 1266 O O . GLY A 1 181 ? -20.148 8.311 1.658 1.00 94.44 181 GLY A O 1
ATOM 1267 N N . ASP A 1 182 ? -18.687 6.831 0.783 1.00 94.81 182 ASP A N 1
ATOM 1268 C CA . ASP A 1 182 ? -18.477 6.097 2.036 1.00 94.81 182 ASP A CA 1
ATOM 1269 C C . ASP A 1 182 ? -17.604 6.908 3.003 1.00 94.81 182 ASP A C 1
ATOM 1271 O O . ASP A 1 182 ? -16.973 7.899 2.630 1.00 94.81 182 ASP A O 1
ATOM 1275 N N . THR A 1 183 ? -17.558 6.499 4.272 1.00 95.88 183 THR A N 1
ATOM 1276 C CA . THR A 1 183 ? -16.625 7.089 5.241 1.00 95.88 183 THR A CA 1
ATOM 1277 C C . THR A 1 183 ? -15.330 6.285 5.267 1.00 95.88 183 THR A C 1
ATOM 1279 O O . THR A 1 183 ? -15.339 5.064 5.421 1.00 95.88 183 THR A O 1
ATOM 1282 N N . GLU A 1 184 ? -14.201 6.975 5.154 1.00 96.44 184 GLU A N 1
ATOM 1283 C CA . GLU A 1 184 ? -12.871 6.385 5.255 1.00 96.44 184 GLU A CA 1
ATOM 1284 C C . GLU A 1 184 ? -11.986 7.146 6.245 1.00 96.44 184 GLU A C 1
ATOM 1286 O O . GLU A 1 184 ? -12.299 8.257 6.672 1.00 96.44 184 GLU A O 1
ATOM 1291 N N . ARG A 1 185 ? -10.871 6.531 6.627 1.00 97.50 185 ARG A N 1
ATOM 1292 C CA . ARG A 1 185 ? -9.795 7.154 7.397 1.00 97.50 185 ARG A CA 1
ATOM 1293 C C . ARG A 1 185 ? -8.459 6.747 6.793 1.00 97.50 185 ARG A C 1
ATOM 1295 O O . ARG A 1 185 ? -8.196 5.561 6.598 1.00 97.50 185 ARG A O 1
ATOM 1302 N N . ILE A 1 186 ? -7.633 7.736 6.496 1.00 97.94 186 ILE A N 1
ATOM 1303 C CA . ILE A 1 186 ? -6.340 7.586 5.839 1.00 97.94 186 ILE A CA 1
ATOM 1304 C C . ILE A 1 186 ? -5.255 7.774 6.893 1.00 97.94 186 ILE A C 1
ATOM 1306 O O . ILE A 1 186 ? -5.233 8.793 7.581 1.00 97.94 186 ILE A O 1
ATOM 1310 N N . VAL A 1 187 ? -4.380 6.779 7.042 1.00 98.50 187 VAL A N 1
ATOM 1311 C CA . VAL A 1 187 ? -3.286 6.797 8.026 1.00 98.50 187 VAL A CA 1
ATOM 1312 C C . VAL A 1 187 ? -1.961 6.578 7.302 1.00 98.50 187 VAL A C 1
ATOM 1314 O O . VAL A 1 187 ? -1.843 5.632 6.521 1.00 98.50 187 VAL A O 1
ATOM 1317 N N . GLN A 1 188 ? -0.973 7.436 7.548 1.00 98.44 188 GLN A N 1
ATOM 1318 C CA . GLN A 1 188 ? 0.236 7.535 6.726 1.00 98.44 188 GLN A CA 1
ATOM 1319 C C . GLN A 1 188 ? 1.536 7.412 7.535 1.00 98.44 188 GLN A C 1
ATOM 1321 O O . GLN A 1 188 ? 1.660 7.971 8.622 1.00 98.44 188 GLN A O 1
ATOM 1326 N N . TRP A 1 189 ? 2.525 6.726 6.956 1.00 98.31 189 TRP A N 1
ATOM 1327 C CA . TRP A 1 189 ? 3.931 6.660 7.374 1.00 98.31 189 TRP A CA 1
ATOM 1328 C C . TRP A 1 189 ? 4.830 6.835 6.142 1.00 98.31 189 TRP A C 1
ATOM 1330 O O . TRP A 1 189 ? 5.074 5.876 5.399 1.00 98.31 189 TRP A O 1
ATOM 1340 N N . GLY A 1 190 ? 5.328 8.045 5.902 1.00 97.19 190 GLY A N 1
ATOM 1341 C CA . GLY A 1 190 ? 6.062 8.413 4.693 1.00 97.19 190 GLY A CA 1
ATOM 1342 C C . GLY A 1 190 ? 5.295 8.001 3.423 1.00 97.19 190 GLY A C 1
ATOM 1343 O O . GLY A 1 190 ? 4.141 8.401 3.278 1.00 97.19 190 GLY A O 1
ATOM 1344 N N . PRO A 1 191 ? 5.882 7.200 2.510 1.00 98.00 191 PRO A N 1
ATOM 1345 C CA . PRO A 1 191 ? 5.202 6.698 1.319 1.00 98.00 191 PRO A CA 1
ATOM 1346 C C . PRO A 1 191 ? 4.108 5.654 1.589 1.00 98.00 191 PRO A C 1
ATOM 1348 O O . PRO A 1 191 ? 3.331 5.362 0.686 1.00 98.00 191 PRO A O 1
ATOM 1351 N N . LEU A 1 192 ? 4.038 5.041 2.778 1.00 98.62 192 LEU A N 1
ATOM 1352 C CA . LEU A 1 192 ? 3.000 4.053 3.083 1.00 98.62 192 LEU A CA 1
ATOM 1353 C C . LEU A 1 192 ? 1.745 4.750 3.605 1.00 98.62 192 LEU A C 1
ATOM 1355 O O . LEU A 1 192 ? 1.746 5.311 4.694 1.00 98.62 192 LEU A O 1
ATOM 1359 N N . VAL A 1 193 ? 0.647 4.592 2.885 1.00 98.56 193 VAL A N 1
ATOM 1360 C CA . VAL A 1 193 ? -0.702 4.969 3.292 1.00 98.56 193 VAL A CA 1
ATOM 1361 C C . VAL A 1 193 ? -1.538 3.708 3.472 1.00 98.56 193 VAL A C 1
ATOM 1363 O O . VAL A 1 193 ? -1.522 2.810 2.630 1.00 98.56 193 VAL A O 1
ATOM 1366 N N . VAL A 1 194 ? -2.307 3.634 4.554 1.00 98.50 194 VAL A N 1
ATOM 1367 C CA . VAL A 1 194 ? -3.335 2.606 4.741 1.00 98.50 194 VAL A CA 1
ATOM 1368 C C . VAL A 1 194 ? -4.721 3.226 4.762 1.00 98.50 194 VAL A C 1
ATOM 1370 O O . VAL A 1 194 ? -4.933 4.312 5.300 1.00 98.50 194 VAL A O 1
ATOM 1373 N N . VAL A 1 195 ? -5.666 2.501 4.174 1.00 98.31 195 VAL A N 1
ATOM 1374 C CA . VAL A 1 195 ? -7.050 2.931 3.989 1.00 98.31 195 VAL A CA 1
ATOM 1375 C C . VAL A 1 195 ? -7.921 2.149 4.954 1.00 98.31 195 VAL A C 1
ATOM 1377 O O . VAL A 1 195 ? -7.983 0.917 4.893 1.00 98.31 195 VAL A O 1
ATOM 1380 N N . VAL A 1 196 ? -8.588 2.852 5.859 1.00 98.25 196 VAL A N 1
ATOM 1381 C CA . VAL A 1 196 ? -9.551 2.283 6.800 1.00 98.25 196 VAL A CA 1
ATOM 1382 C C . VAL A 1 196 ? -10.956 2.616 6.321 1.00 98.25 196 VAL A C 1
ATOM 1384 O O . VAL A 1 196 ? -11.287 3.783 6.155 1.00 98.25 196 VAL A O 1
ATOM 1387 N N . ILE A 1 197 ? -11.788 1.595 6.138 1.00 97.25 197 ILE A N 1
ATOM 1388 C CA . ILE A 1 197 ? -13.218 1.754 5.870 1.00 97.25 197 ILE A CA 1
ATOM 1389 C C . ILE A 1 197 ? -13.936 1.915 7.206 1.00 97.25 197 ILE A C 1
ATOM 1391 O O . ILE A 1 197 ? -13.671 1.154 8.145 1.00 97.25 197 ILE A O 1
ATOM 1395 N N . VAL A 1 198 ? -14.807 2.917 7.296 1.00 96.44 198 VAL A N 1
ATOM 1396 C CA . VAL A 1 198 ? -15.616 3.209 8.479 1.00 96.44 198 VAL A CA 1
ATOM 1397 C C . VAL A 1 198 ? -17.082 2.976 8.131 1.00 96.44 198 VAL A C 1
ATOM 1399 O O . VAL A 1 198 ? -17.687 3.751 7.392 1.00 96.44 198 VAL A O 1
ATOM 1402 N N . ASP A 1 199 ? -17.658 1.920 8.692 1.00 94.44 199 ASP A N 1
ATOM 1403 C CA . ASP A 1 199 ? -19.060 1.563 8.488 1.00 94.44 199 ASP A CA 1
ATOM 1404 C C . ASP A 1 199 ? -20.010 2.498 9.264 1.00 94.44 199 ASP A C 1
ATOM 1406 O O . ASP A 1 199 ? -19.611 3.202 10.199 1.00 94.44 199 ASP A O 1
ATOM 1410 N N . GLU A 1 200 ? -21.307 2.484 8.931 1.00 92.12 200 GLU A N 1
ATOM 1411 C CA . GLU A 1 200 ? -22.329 3.313 9.600 1.00 92.12 200 GLU A CA 1
ATOM 1412 C C . GLU A 1 200 ? -22.420 3.059 11.117 1.00 92.12 200 GLU A C 1
ATOM 1414 O O . GLU A 1 200 ? -22.719 3.965 11.903 1.00 92.12 200 GLU A O 1
ATOM 1419 N N . ASP A 1 201 ? -22.140 1.825 11.548 1.00 93.19 201 ASP A N 1
ATOM 1420 C CA . ASP A 1 201 ? -22.103 1.427 12.958 1.00 93.19 201 ASP A CA 1
ATOM 1421 C C . ASP A 1 201 ? -20.787 1.810 13.665 1.00 93.19 201 ASP A C 1
ATOM 1423 O O . ASP A 1 201 ? -20.612 1.531 14.856 1.00 93.19 201 ASP A O 1
ATOM 1427 N N . ARG A 1 202 ? -19.899 2.516 12.951 1.00 93.12 202 ARG A N 1
ATOM 1428 C CA . ARG A 1 202 ? -18.555 2.946 13.361 1.00 93.12 202 ARG A CA 1
ATOM 1429 C C . ARG A 1 202 ? -17.564 1.802 13.542 1.00 93.12 202 ARG A C 1
ATOM 1431 O O . ARG A 1 202 ? -16.514 1.996 14.170 1.00 93.12 202 ARG A O 1
ATOM 1438 N N . THR A 1 203 ? -17.863 0.623 13.008 1.00 95.44 203 THR A N 1
ATOM 1439 C CA . THR A 1 203 ? -16.855 -0.416 12.828 1.00 95.44 203 THR A CA 1
ATOM 1440 C C . THR A 1 203 ? -15.795 0.095 11.857 1.00 95.44 203 THR A C 1
ATOM 1442 O O . THR A 1 203 ? -16.090 0.786 10.889 1.00 95.44 203 THR A O 1
ATOM 1445 N N . GLN A 1 204 ? -14.531 -0.178 12.177 1.00 97.06 204 GLN A N 1
ATOM 1446 C CA . GLN A 1 204 ? -13.393 0.257 11.377 1.00 97.06 204 GLN A CA 1
ATOM 1447 C C . GLN A 1 204 ? -12.634 -0.973 10.888 1.00 97.06 204 GLN A C 1
ATOM 1449 O O . GLN A 1 204 ? -12.165 -1.780 11.705 1.00 97.06 204 GLN A O 1
ATOM 1454 N N . THR A 1 205 ? -12.476 -1.083 9.575 1.00 97.88 205 THR A N 1
ATOM 1455 C CA . THR A 1 205 ? -11.870 -2.229 8.890 1.00 97.88 205 THR A CA 1
ATOM 1456 C C . THR A 1 205 ? -10.698 -1.760 8.037 1.00 97.88 205 THR A C 1
ATOM 1458 O O . THR A 1 205 ? -10.804 -0.767 7.327 1.00 97.88 205 THR A O 1
ATOM 1461 N N . LEU A 1 206 ? -9.561 -2.456 8.096 1.00 98.38 206 LEU A N 1
ATOM 1462 C CA . LEU A 1 206 ? -8.428 -2.162 7.217 1.00 98.38 206 LEU A CA 1
ATOM 1463 C C . LEU A 1 206 ? -8.779 -2.592 5.784 1.00 98.38 206 LEU A C 1
ATOM 1465 O O . LEU A 1 206 ? -8.796 -3.786 5.498 1.00 98.38 206 LEU A O 1
ATOM 1469 N N . GLY A 1 207 ? -9.078 -1.641 4.903 1.00 97.88 207 GLY A N 1
ATOM 1470 C CA . GLY A 1 207 ? -9.556 -1.903 3.545 1.00 97.88 207 GLY A CA 1
ATOM 1471 C C . GLY A 1 207 ? -8.445 -2.084 2.515 1.00 97.88 207 GLY A C 1
ATOM 1472 O O . GLY A 1 207 ? -8.579 -2.900 1.609 1.00 97.88 207 GLY A O 1
ATOM 1473 N N . GLY A 1 208 ? -7.336 -1.359 2.647 1.00 98.12 208 GLY A N 1
ATOM 1474 C CA . GLY A 1 208 ? -6.271 -1.398 1.646 1.00 98.12 208 GLY A CA 1
ATOM 1475 C C . GLY A 1 208 ? -5.020 -0.634 2.043 1.00 98.12 208 GLY A C 1
ATOM 1476 O O . GLY A 1 208 ? -4.931 -0.082 3.142 1.00 98.12 208 GLY A O 1
ATOM 1477 N N . TYR A 1 209 ? -4.055 -0.605 1.129 1.00 98.56 209 TYR A N 1
ATOM 1478 C CA . TYR A 1 209 ? -2.839 0.187 1.252 1.00 98.56 209 TYR A CA 1
ATOM 1479 C C . TYR A 1 209 ? -2.397 0.773 -0.089 1.00 98.56 209 TYR A C 1
ATOM 1481 O O . TYR A 1 209 ? -2.678 0.232 -1.163 1.00 98.56 209 TYR A O 1
ATOM 1489 N N . ARG A 1 210 ? -1.641 1.864 0.003 1.00 98.19 210 ARG A N 1
ATOM 1490 C CA . ARG A 1 210 ? -0.891 2.488 -1.081 1.00 98.19 210 ARG A CA 1
ATOM 1491 C C . ARG A 1 210 ? 0.535 2.688 -0.584 1.00 98.19 210 ARG A C 1
ATOM 1493 O O . ARG A 1 210 ? 0.728 3.344 0.429 1.00 98.19 210 ARG A O 1
ATOM 1500 N N . LEU A 1 211 ? 1.526 2.121 -1.254 1.00 98.38 211 LEU A N 1
ATOM 1501 C CA . LEU A 1 211 ? 2.912 2.542 -1.084 1.00 98.38 211 LEU A CA 1
ATOM 1502 C C . LEU A 1 211 ? 3.231 3.458 -2.263 1.00 98.38 211 LEU A C 1
ATOM 1504 O O . LEU A 1 211 ? 3.252 2.966 -3.379 1.00 98.38 211 LEU A O 1
ATOM 1508 N N . ASP A 1 212 ? 3.417 4.756 -2.052 1.00 97.69 212 ASP A N 1
ATOM 1509 C CA . ASP A 1 212 ? 3.590 5.742 -3.123 1.00 97.69 212 ASP A CA 1
ATOM 1510 C C . ASP A 1 212 ? 4.637 6.789 -2.756 1.00 97.69 212 ASP A C 1
ATOM 1512 O O . ASP A 1 212 ? 4.580 7.404 -1.688 1.00 97.69 212 ASP A O 1
ATOM 1516 N N . ILE A 1 213 ? 5.584 7.031 -3.657 1.00 96.69 213 ILE A N 1
ATOM 1517 C CA . ILE A 1 213 ? 6.658 7.984 -3.402 1.00 96.69 213 ILE A CA 1
ATOM 1518 C C . ILE A 1 213 ? 6.178 9.422 -3.171 1.00 96.69 213 ILE A C 1
ATOM 1520 O O . ILE A 1 213 ? 6.832 10.177 -2.446 1.00 96.69 213 ILE A O 1
ATOM 1524 N N . THR A 1 214 ? 5.042 9.810 -3.740 1.00 95.06 214 THR A N 1
ATOM 1525 C CA . THR A 1 214 ? 4.502 11.170 -3.629 1.00 95.06 214 THR A CA 1
ATOM 1526 C C . THR A 1 214 ? 4.121 11.551 -2.196 1.00 95.06 214 THR A C 1
ATOM 1528 O O . THR A 1 214 ? 4.124 12.739 -1.875 1.00 95.06 214 THR A O 1
ATOM 1531 N N . PHE A 1 215 ? 3.883 10.574 -1.312 1.00 92.56 215 PHE A N 1
ATOM 1532 C CA . PHE A 1 215 ? 3.501 10.820 0.082 1.00 92.56 215 PHE A CA 1
ATOM 1533 C C . PHE A 1 215 ? 4.692 11.030 1.034 1.00 92.56 215 PHE A C 1
ATOM 1535 O O . PHE A 1 215 ? 4.523 11.619 2.097 1.00 92.56 215 PHE A O 1
ATOM 1542 N N . GLY A 1 216 ? 5.912 10.600 0.689 1.00 88.56 216 GLY A N 1
ATOM 1543 C CA . GLY A 1 216 ? 7.040 10.713 1.632 1.00 88.56 216 GLY A CA 1
ATOM 1544 C C . GLY A 1 216 ? 8.452 10.563 1.076 1.00 88.56 216 GLY A C 1
ATOM 1545 O O . GLY A 1 216 ? 9.410 10.644 1.844 1.00 88.56 216 GLY A O 1
ATOM 1546 N N . GLY A 1 217 ? 8.616 10.369 -0.232 1.00 92.25 217 GLY A N 1
ATOM 1547 C CA . GLY A 1 217 ? 9.928 10.206 -0.854 1.00 92.25 217 GLY A CA 1
ATOM 1548 C C . GLY A 1 217 ? 10.605 8.861 -0.556 1.00 92.25 217 GLY A C 1
ATOM 1549 O O . GLY A 1 217 ? 10.091 8.015 0.175 1.00 92.25 217 GLY A O 1
ATOM 1550 N N . PHE A 1 218 ? 11.796 8.674 -1.133 1.00 92.06 218 PHE A N 1
ATOM 1551 C CA . PHE A 1 218 ? 12.608 7.459 -0.966 1.00 92.06 218 PHE A CA 1
ATOM 1552 C C . PHE A 1 218 ? 13.369 7.387 0.367 1.00 92.06 218 PHE A C 1
ATOM 1554 O O . PHE A 1 218 ? 13.844 6.318 0.728 1.00 92.06 218 PHE A O 1
ATOM 1561 N N . ASP A 1 219 ? 13.499 8.497 1.098 1.00 93.12 219 ASP A N 1
ATOM 1562 C CA . ASP A 1 219 ? 14.307 8.544 2.325 1.00 93.12 219 ASP A CA 1
ATOM 1563 C C . ASP A 1 219 ? 13.568 7.987 3.559 1.00 93.12 219 ASP A C 1
ATOM 1565 O O . ASP A 1 219 ? 14.161 7.830 4.630 1.00 93.12 219 ASP A O 1
ATOM 1569 N N . SER A 1 220 ? 12.269 7.694 3.434 1.00 94.12 220 SER A N 1
ATOM 1570 C CA . SER A 1 220 ? 11.481 7.096 4.512 1.00 94.12 220 SER A CA 1
ATOM 1571 C C . SER A 1 220 ? 11.811 5.608 4.693 1.00 94.12 220 SER A C 1
ATOM 1573 O O . SER A 1 220 ? 11.853 4.879 3.703 1.00 94.12 220 SER A O 1
ATOM 1575 N N . PRO A 1 221 ? 11.896 5.089 5.934 1.00 93.69 221 PRO A N 1
ATOM 1576 C CA . PRO A 1 221 ? 12.040 3.652 6.187 1.00 93.69 221 PRO A CA 1
ATOM 1577 C C . PRO A 1 221 ? 10.940 2.782 5.562 1.00 93.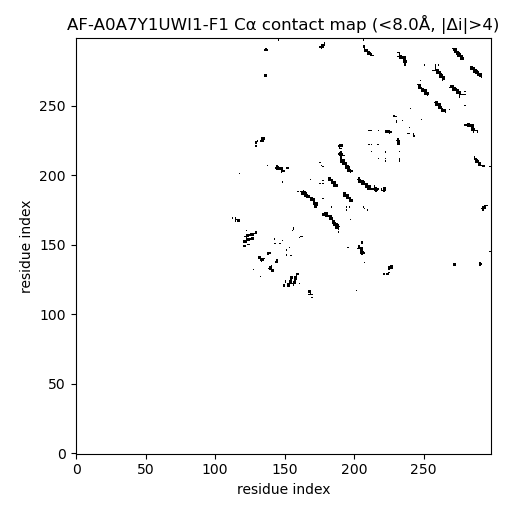69 221 PRO A C 1
ATOM 1579 O O . PRO A 1 221 ? 11.152 1.602 5.302 1.00 93.69 221 PRO A O 1
ATOM 1582 N N . THR A 1 222 ? 9.746 3.335 5.332 1.00 96.81 222 THR A N 1
ATOM 1583 C CA . THR A 1 222 ? 8.648 2.616 4.669 1.00 96.81 222 THR A CA 1
ATOM 1584 C C . THR A 1 222 ? 8.816 2.520 3.152 1.00 96.81 222 THR A C 1
ATOM 1586 O O . THR A 1 222 ? 8.145 1.696 2.538 1.00 96.81 222 THR A O 1
ATOM 1589 N N . ALA A 1 223 ? 9.732 3.283 2.541 1.00 96.50 223 ALA A N 1
ATOM 1590 C CA . ALA A 1 223 ? 10.088 3.129 1.128 1.00 96.50 223 ALA A CA 1
ATOM 1591 C C . ALA A 1 223 ? 10.788 1.785 0.845 1.00 96.50 223 ALA A C 1
ATOM 1593 O O . ALA A 1 223 ? 10.703 1.279 -0.272 1.00 96.50 223 ALA A O 1
ATOM 1594 N N . ASP A 1 224 ? 11.419 1.189 1.866 1.00 95.88 224 ASP A N 1
ATOM 1595 C CA . ASP A 1 224 ? 12.083 -0.121 1.799 1.00 95.88 224 ASP A CA 1
ATOM 1596 C C . ASP A 1 224 ? 11.097 -1.304 1.856 1.00 95.88 224 ASP A C 1
ATOM 1598 O O . ASP A 1 224 ? 11.506 -2.468 1.789 1.00 95.88 224 ASP A O 1
ATOM 1602 N N . LEU A 1 225 ? 9.793 -1.043 2.008 1.00 98.19 225 LEU A N 1
ATOM 1603 C CA . LEU A 1 225 ? 8.786 -2.097 1.962 1.00 98.19 225 LEU A CA 1
ATOM 1604 C C . LEU A 1 225 ? 8.736 -2.718 0.565 1.00 98.19 225 LEU A C 1
ATOM 1606 O O . LEU A 1 225 ? 8.706 -2.039 -0.461 1.00 98.19 225 LEU A O 1
ATOM 1610 N N . GLN A 1 226 ? 8.680 -4.045 0.545 1.00 98.25 226 GLN A N 1
ATOM 1611 C CA . GLN A 1 226 ? 8.685 -4.838 -0.674 1.00 98.25 226 GLN A CA 1
ATOM 1612 C C . GLN A 1 226 ? 7.504 -5.798 -0.692 1.00 98.25 226 GLN A C 1
ATOM 1614 O O . GLN A 1 226 ? 7.018 -6.244 0.346 1.00 98.25 226 GLN A O 1
ATOM 1619 N N . THR A 1 227 ? 7.059 -6.170 -1.882 1.00 98.38 227 THR A N 1
ATOM 1620 C CA . THR A 1 227 ? 6.120 -7.281 -2.058 1.00 98.38 227 THR A CA 1
ATOM 1621 C C . THR A 1 227 ? 6.746 -8.612 -1.637 1.00 98.38 227 THR A C 1
ATOM 1623 O O . THR A 1 227 ? 7.970 -8.732 -1.547 1.00 98.38 227 THR A O 1
ATOM 1626 N N . LEU A 1 228 ? 5.926 -9.651 -1.449 1.00 96.00 228 LEU A N 1
ATOM 1627 C CA . LEU A 1 228 ? 6.419 -11.018 -1.201 1.00 96.00 228 LEU A CA 1
ATOM 1628 C C . LEU A 1 228 ? 7.410 -11.513 -2.271 1.00 96.00 228 LEU A C 1
ATOM 1630 O O . LEU A 1 228 ? 8.313 -12.287 -1.959 1.00 96.00 228 LEU A O 1
ATOM 1634 N N . SER A 1 229 ? 7.262 -11.047 -3.514 1.00 97.06 229 SER A N 1
ATOM 1635 C CA . SER A 1 229 ? 8.142 -11.397 -4.636 1.00 97.06 229 SER A CA 1
ATOM 1636 C C . SER A 1 229 ? 9.382 -10.496 -4.754 1.00 97.06 229 SER A C 1
ATOM 1638 O O . SER A 1 229 ? 10.204 -10.708 -5.642 1.00 97.06 229 SER A O 1
ATOM 1640 N N . GLY A 1 230 ? 9.538 -9.494 -3.880 1.00 97.31 230 GLY A N 1
ATOM 1641 C CA . GLY A 1 230 ? 10.687 -8.581 -3.858 1.00 97.31 230 GLY A CA 1
ATOM 1642 C C . GLY A 1 230 ? 10.567 -7.343 -4.757 1.00 97.31 230 GLY A C 1
ATOM 1643 O O . GLY A 1 230 ? 11.555 -6.643 -4.955 1.00 97.31 230 GLY A O 1
ATOM 1644 N N . LEU A 1 231 ? 9.386 -7.048 -5.314 1.00 98.31 231 LEU A N 1
ATOM 1645 C CA . LEU A 1 231 ? 9.130 -5.749 -5.957 1.00 98.31 231 LEU A CA 1
ATOM 1646 C C . LEU A 1 231 ? 9.102 -4.638 -4.898 1.00 98.31 231 LEU A C 1
ATOM 1648 O O . LEU A 1 231 ? 8.402 -4.791 -3.901 1.00 98.31 231 LEU A O 1
ATOM 1652 N N . GLN A 1 232 ? 9.786 -3.528 -5.153 1.00 97.69 232 GLN A N 1
ATOM 1653 C CA . GLN A 1 232 ? 9.878 -2.351 -4.283 1.00 97.69 232 GLN A CA 1
ATOM 1654 C C . GLN A 1 232 ? 9.708 -1.062 -5.102 1.00 97.69 232 GLN A C 1
ATOM 1656 O O . GLN A 1 232 ? 9.788 -1.099 -6.335 1.00 97.69 232 GLN A O 1
ATOM 1661 N N . LEU A 1 233 ? 9.526 0.079 -4.430 1.00 98.00 233 LEU A N 1
ATOM 1662 C CA . LEU A 1 233 ? 9.562 1.383 -5.098 1.00 98.00 233 LEU A CA 1
ATOM 1663 C C . LEU A 1 233 ? 10.906 1.608 -5.807 1.00 98.00 233 LEU A C 1
ATOM 1665 O O . LEU A 1 233 ? 11.961 1.154 -5.354 1.00 98.00 233 LEU A O 1
ATOM 1669 N N . GLY A 1 234 ? 10.865 2.307 -6.942 1.00 97.69 234 GLY A N 1
ATOM 1670 C CA . GLY A 1 234 ? 12.038 2.606 -7.764 1.00 97.69 234 GLY A CA 1
ATOM 1671 C C . GLY A 1 234 ? 12.593 1.416 -8.554 1.00 97.69 234 GLY A C 1
ATOM 1672 O O . GLY A 1 234 ? 13.543 1.592 -9.317 1.00 97.69 234 GLY A O 1
ATOM 1673 N N . ALA A 1 235 ? 12.018 0.214 -8.417 1.00 98.12 235 ALA A N 1
ATOM 1674 C CA . ALA A 1 235 ? 12.343 -0.903 -9.299 1.00 98.12 235 ALA A CA 1
ATOM 1675 C C . ALA A 1 235 ? 12.013 -0.538 -10.753 1.00 98.12 235 ALA A C 1
ATOM 1677 O O . ALA A 1 235 ? 11.011 0.119 -11.022 1.00 98.12 235 ALA A O 1
ATOM 1678 N N . SER A 1 236 ? 12.849 -0.970 -11.694 1.00 98.44 236 SER A N 1
ATOM 1679 C CA . SER A 1 236 ? 12.597 -0.769 -13.125 1.00 98.44 236 SER A CA 1
ATOM 1680 C C . SER A 1 236 ? 11.427 -1.617 -13.631 1.00 98.44 236 SER A C 1
ATOM 1682 O O . SER A 1 236 ? 11.151 -2.689 -13.083 1.00 98.44 236 SER A O 1
ATOM 1684 N N . ILE A 1 237 ? 10.799 -1.208 -14.732 1.00 98.50 237 ILE A N 1
ATOM 1685 C CA . ILE A 1 237 ? 9.786 -2.026 -15.415 1.00 98.50 237 ILE A CA 1
ATOM 1686 C C . ILE A 1 237 ? 10.364 -3.381 -15.843 1.00 98.50 237 ILE A C 1
ATOM 1688 O O . ILE A 1 237 ? 9.767 -4.418 -15.567 1.00 98.50 237 ILE A O 1
ATOM 1692 N N . ALA A 1 238 ? 11.598 -3.414 -16.353 1.00 98.44 238 ALA A N 1
ATOM 1693 C CA . ALA A 1 238 ? 12.275 -4.675 -16.666 1.00 98.44 238 ALA A CA 1
ATOM 1694 C C . ALA A 1 238 ? 12.498 -5.586 -15.436 1.00 98.44 238 ALA A C 1
ATOM 1696 O O . ALA A 1 238 ? 12.669 -6.801 -15.569 1.00 98.44 238 ALA A O 1
ATOM 1697 N N . GLN A 1 239 ? 12.566 -5.030 -14.218 1.00 98.44 239 GLN A N 1
ATOM 1698 C CA . GLN A 1 239 ? 12.571 -5.827 -12.987 1.00 98.44 239 GLN A CA 1
ATOM 1699 C C . GLN A 1 239 ? 11.172 -6.331 -12.635 1.00 98.44 239 GLN A C 1
ATOM 1701 O O . GLN A 1 239 ? 11.068 -7.499 -12.268 1.00 98.44 239 GLN A O 1
ATOM 1706 N N . LEU A 1 240 ? 10.129 -5.501 -12.766 1.00 98.44 240 LEU A N 1
ATOM 1707 C CA . LEU A 1 240 ? 8.732 -5.908 -12.570 1.00 98.44 240 LEU A CA 1
ATOM 1708 C C . LEU A 1 240 ? 8.393 -7.126 -13.442 1.00 98.44 240 LEU A C 1
ATOM 1710 O O . LEU A 1 240 ? 7.990 -8.159 -12.908 1.00 98.44 240 LEU A O 1
ATOM 1714 N N . GLU A 1 241 ? 8.632 -7.032 -14.750 1.00 98.38 241 GLU A N 1
ATOM 1715 C CA . GLU A 1 241 ? 8.351 -8.107 -15.712 1.00 98.38 241 GLU A CA 1
ATOM 1716 C C . GLU A 1 241 ? 9.120 -9.391 -15.391 1.00 98.38 241 GLU A C 1
ATOM 1718 O O . GLU A 1 241 ? 8.588 -10.490 -15.499 1.00 98.38 241 GLU A O 1
ATOM 1723 N N . ARG A 1 242 ? 10.371 -9.267 -14.931 1.00 98.44 242 ARG A N 1
ATOM 1724 C CA . ARG A 1 242 ? 11.181 -10.424 -14.530 1.00 98.44 242 ARG A CA 1
ATOM 1725 C C . ARG A 1 242 ? 10.671 -11.082 -13.249 1.00 98.44 242 ARG A C 1
ATOM 1727 O O . ARG A 1 242 ? 10.713 -12.304 -13.143 1.00 98.44 242 ARG A O 1
ATOM 1734 N N . ILE A 1 243 ? 10.280 -10.287 -12.251 1.00 98.25 243 ILE A N 1
ATOM 1735 C CA . ILE A 1 243 ? 9.791 -10.784 -10.954 1.00 98.25 243 ILE A CA 1
ATOM 1736 C C . ILE A 1 243 ? 8.463 -11.519 -11.136 1.00 98.25 243 ILE A C 1
ATOM 1738 O O . ILE A 1 243 ? 8.240 -12.550 -10.501 1.00 98.25 243 ILE A O 1
ATOM 1742 N N . TYR A 1 244 ? 7.607 -11.001 -12.013 1.00 97.81 244 TYR A N 1
ATOM 1743 C CA . TYR A 1 244 ? 6.279 -11.535 -12.286 1.00 97.81 244 TYR A CA 1
ATOM 1744 C C . TYR A 1 244 ? 6.193 -12.239 -13.644 1.00 97.81 244 TYR A C 1
ATOM 1746 O O . TYR A 1 244 ? 5.143 -12.234 -14.284 1.00 97.81 244 TYR A O 1
ATOM 1754 N N . ASP A 1 245 ? 7.277 -12.897 -14.061 1.00 97.69 245 ASP A N 1
ATOM 1755 C CA . ASP A 1 245 ? 7.250 -13.776 -15.229 1.00 97.69 245 ASP A CA 1
ATOM 1756 C C . ASP A 1 245 ? 6.151 -14.839 -15.052 1.00 97.69 245 ASP A C 1
ATOM 1758 O O . ASP A 1 245 ? 6.057 -15.511 -14.019 1.00 97.69 245 ASP A O 1
ATOM 1762 N N . GLY A 1 246 ? 5.278 -14.955 -16.051 1.00 96.62 246 GLY A N 1
ATOM 1763 C CA . GLY A 1 246 ? 4.106 -15.829 -16.011 1.00 96.62 246 GLY A CA 1
ATOM 1764 C C . GLY A 1 246 ? 2.830 -15.217 -15.420 1.00 96.62 246 GLY A C 1
ATOM 1765 O O . GLY A 1 246 ? 1.824 -15.929 -15.368 1.00 96.62 246 GLY A O 1
ATOM 1766 N N . PHE A 1 247 ? 2.835 -13.941 -15.019 1.00 98.19 247 PHE A N 1
ATOM 1767 C CA . PHE A 1 247 ? 1.634 -13.144 -14.728 1.00 98.19 247 PHE A CA 1
ATOM 1768 C C . PHE A 1 247 ? 1.255 -12.255 -15.922 1.00 98.19 247 PHE A C 1
ATOM 1770 O O . PHE A 1 247 ? 2.091 -11.980 -16.783 1.00 98.19 247 PHE A O 1
ATOM 1777 N N . ASP A 1 248 ? 0.010 -11.779 -15.953 1.00 98.25 248 ASP A N 1
ATOM 1778 C CA . ASP A 1 248 ? -0.438 -10.800 -16.942 1.00 98.25 248 ASP A CA 1
ATOM 1779 C C . ASP A 1 248 ? -0.168 -9.389 -16.400 1.00 98.25 248 ASP A C 1
ATOM 1781 O O . ASP A 1 248 ? -0.681 -9.021 -15.340 1.00 98.25 248 ASP A O 1
ATOM 1785 N N . ILE A 1 249 ? 0.649 -8.608 -17.111 1.00 98.50 249 ILE A N 1
ATOM 1786 C CA . ILE A 1 249 ? 0.947 -7.210 -16.775 1.00 98.50 249 ILE A CA 1
ATOM 1787 C C . ILE A 1 249 ? 0.380 -6.323 -17.881 1.00 98.50 249 ILE A C 1
ATOM 1789 O O . ILE A 1 249 ? 0.737 -6.474 -19.050 1.00 98.50 249 ILE A O 1
ATOM 1793 N N . GLU A 1 250 ? -0.494 -5.392 -17.511 1.00 98.31 250 GLU A N 1
ATOM 1794 C CA . GLU A 1 250 ? -1.051 -4.392 -18.422 1.00 98.31 250 GLU A CA 1
ATOM 1795 C C . GLU A 1 250 ? -0.593 -2.990 -18.019 1.00 98.31 250 GLU A C 1
ATOM 1797 O O . GLU A 1 250 ? -0.588 -2.647 -16.839 1.00 98.31 250 GLU A O 1
ATOM 1802 N N . TYR A 1 251 ? -0.235 -2.166 -19.005 1.00 98.25 251 TYR A N 1
ATOM 1803 C CA . TYR A 1 251 ? 0.097 -0.756 -18.805 1.00 98.25 251 TYR A CA 1
ATOM 1804 C C . TYR A 1 251 ? -1.039 0.111 -19.330 1.00 98.25 251 TYR A C 1
ATOM 1806 O O . TYR A 1 251 ? -1.409 0.016 -20.504 1.00 98.25 251 TYR A O 1
ATOM 1814 N N . LEU A 1 252 ? -1.605 0.945 -18.462 1.00 98.00 252 LEU A N 1
ATOM 1815 C CA . LEU A 1 252 ? -2.815 1.712 -18.746 1.00 98.00 252 LEU A CA 1
ATOM 1816 C C . LEU A 1 252 ? -2.594 3.195 -18.456 1.00 98.00 252 LEU A C 1
ATOM 1818 O O . LEU A 1 252 ? -1.851 3.561 -17.547 1.00 98.00 252 LEU A O 1
ATOM 1822 N N . ALA A 1 253 ? -3.290 4.048 -19.209 1.00 97.12 253 ALA A N 1
ATOM 1823 C CA . ALA A 1 253 ? -3.383 5.463 -18.885 1.00 97.12 253 ALA A CA 1
ATOM 1824 C C . ALA A 1 253 ? -4.441 5.674 -17.788 1.00 97.12 253 ALA A C 1
ATOM 1826 O O . ALA A 1 253 ? -5.594 5.266 -17.954 1.00 97.12 253 ALA A O 1
ATOM 1827 N N . HIS A 1 254 ? -4.065 6.332 -16.696 1.00 95.44 254 HIS A N 1
ATOM 1828 C CA . HIS A 1 254 ? -4.925 6.675 -15.571 1.00 95.44 254 HIS A CA 1
ATOM 1829 C C . HIS A 1 254 ? -5.150 8.195 -15.521 1.00 95.44 254 HIS A C 1
ATOM 1831 O O . HIS A 1 254 ? -4.186 8.953 -15.605 1.00 95.44 254 HIS A O 1
ATOM 1837 N N . PRO A 1 255 ? -6.395 8.680 -15.353 1.00 92.00 255 PRO A N 1
ATOM 1838 C CA . PRO A 1 255 ? -6.706 10.109 -15.454 1.00 92.00 255 PRO A CA 1
ATOM 1839 C C . PRO A 1 255 ? -5.992 10.990 -14.419 1.00 92.00 255 PRO A C 1
ATOM 1841 O O . PRO A 1 255 ? -5.787 12.172 -14.676 1.00 92.00 255 PRO A O 1
ATOM 1844 N N . GLU A 1 256 ? -5.635 10.428 -13.263 1.00 91.25 256 GLU A N 1
ATOM 1845 C CA . GLU A 1 256 ? -5.006 11.168 -12.157 1.00 91.25 256 GLU A CA 1
ATOM 1846 C C . GLU A 1 256 ? -3.525 10.832 -11.956 1.00 91.25 256 GLU A C 1
ATOM 1848 O O . GLU A 1 256 ? -2.802 11.614 -11.349 1.00 91.25 256 GLU A O 1
ATOM 1853 N N . LEU A 1 257 ? -3.076 9.679 -12.462 1.00 93.81 257 LEU A N 1
ATOM 1854 C CA . LEU A 1 257 ? -1.745 9.120 -12.183 1.00 93.81 257 LEU A CA 1
ATOM 1855 C C . LEU A 1 257 ? -0.889 8.969 -13.451 1.00 93.81 257 LEU A C 1
ATOM 1857 O O . LEU A 1 257 ? 0.170 8.357 -13.408 1.00 93.81 257 LEU A O 1
ATOM 1861 N N . ASP A 1 258 ? -1.360 9.498 -14.583 1.00 94.50 258 ASP A N 1
ATOM 1862 C CA . ASP A 1 258 ? -0.790 9.321 -15.922 1.00 94.50 258 ASP A CA 1
ATOM 1863 C C . ASP A 1 258 ? -0.655 7.857 -16.353 1.00 94.50 258 ASP A C 1
ATOM 1865 O O . ASP A 1 258 ? -1.544 7.359 -17.037 1.00 94.50 258 ASP A O 1
ATOM 1869 N N . ASN A 1 259 ? 0.420 7.155 -15.993 1.00 97.56 259 ASN A N 1
ATOM 1870 C CA . ASN A 1 259 ? 0.645 5.764 -16.387 1.00 97.56 259 ASN A CA 1
ATOM 1871 C C . ASN A 1 259 ? 0.627 4.861 -15.160 1.00 97.56 259 ASN A C 1
ATOM 1873 O O . ASN A 1 259 ? 1.283 5.138 -14.159 1.00 97.56 259 ASN A O 1
ATOM 1877 N N . ILE A 1 260 ? -0.080 3.740 -15.262 1.00 98.50 260 ILE A N 1
ATOM 1878 C CA . ILE A 1 260 ? -0.114 2.710 -14.225 1.00 98.50 260 ILE A CA 1
ATOM 1879 C C . ILE A 1 260 ? 0.237 1.344 -14.808 1.00 98.50 260 ILE A C 1
ATOM 1881 O O . ILE A 1 260 ? 0.053 1.100 -16.003 1.00 98.50 260 ILE A O 1
ATOM 1885 N N . PHE A 1 261 ? 0.691 0.439 -13.947 1.00 98.69 261 PHE A N 1
ATOM 1886 C CA . PHE A 1 261 ? 0.671 -0.994 -14.220 1.00 98.69 261 PHE A CA 1
ATOM 1887 C C . PHE A 1 261 ? -0.498 -1.650 -13.478 1.00 98.69 261 PHE A C 1
ATOM 1889 O O . PHE A 1 261 ? -0.812 -1.274 -12.349 1.00 98.69 261 PHE A O 1
ATOM 1896 N N . GLU A 1 262 ? -1.088 -2.676 -14.078 1.00 98.62 262 GLU A N 1
ATOM 1897 C CA . GLU A 1 262 ? -1.955 -3.644 -13.415 1.00 98.62 262 GLU A CA 1
ATOM 1898 C C . GLU A 1 262 ? -1.326 -5.031 -13.517 1.00 98.62 262 GLU A C 1
ATOM 1900 O O . GLU A 1 262 ? -1.045 -5.521 -14.608 1.00 98.62 262 GLU A O 1
ATOM 1905 N N . LEU A 1 263 ? -1.124 -5.681 -12.374 1.00 98.44 263 LEU A N 1
ATOM 1906 C CA . LEU A 1 263 ? -0.660 -7.059 -12.281 1.00 98.44 263 LEU A CA 1
ATOM 1907 C C . LEU A 1 263 ? -1.854 -7.978 -12.020 1.00 98.44 263 LEU A C 1
ATOM 1909 O O . LEU A 1 263 ? -2.501 -7.886 -10.971 1.00 98.44 263 LEU A O 1
ATOM 1913 N N . ARG A 1 264 ? -2.119 -8.907 -12.935 1.00 98.44 264 ARG A N 1
ATOM 1914 C CA . ARG A 1 264 ? -3.242 -9.848 -12.877 1.00 98.44 264 ARG A CA 1
ATOM 1915 C C . ARG A 1 264 ? -2.759 -11.293 -12.860 1.00 98.44 264 ARG A C 1
ATOM 1917 O O . ARG A 1 264 ? -1.717 -11.650 -13.403 1.00 98.44 264 ARG A O 1
ATOM 1924 N N . SER A 1 265 ? -3.535 -12.161 -12.216 1.00 97.12 265 SER A N 1
ATOM 1925 C CA . SER A 1 265 ? -3.288 -13.601 -12.286 1.00 97.12 265 SER A CA 1
ATOM 1926 C C . SER A 1 265 ? -3.664 -14.138 -13.664 1.00 97.12 265 SER A C 1
ATOM 1928 O O . SER A 1 265 ? -4.835 -14.086 -14.026 1.00 97.12 265 SER A O 1
ATOM 1930 N N . SER A 1 266 ? -2.730 -14.780 -14.363 1.00 95.19 266 SER A N 1
ATOM 1931 C CA . SER A 1 266 ? -2.976 -15.367 -15.694 1.00 95.19 266 SER A CA 1
ATOM 1932 C C . SER A 1 266 ? -4.013 -16.490 -15.702 1.00 95.19 266 SER A C 1
ATOM 1934 O O . SER A 1 266 ? -4.572 -16.839 -16.738 1.00 95.19 266 SER A O 1
ATOM 1936 N N . ASN A 1 267 ? -4.282 -17.084 -14.535 1.00 94.88 267 ASN A N 1
ATOM 1937 C CA . ASN A 1 267 ? -5.242 -18.178 -14.406 1.00 94.88 267 ASN A CA 1
ATOM 1938 C C . ASN A 1 267 ? -6.674 -17.684 -14.173 1.00 94.88 267 ASN A C 1
ATOM 1940 O O . ASN A 1 267 ? -7.617 -18.323 -14.634 1.00 94.88 267 ASN A O 1
ATOM 1944 N N . SER A 1 268 ? -6.852 -16.594 -13.420 1.00 95.69 268 SER A N 1
ATOM 1945 C CA . SER A 1 268 ? -8.180 -16.107 -13.017 1.00 95.69 268 SER A CA 1
ATOM 1946 C C . SER A 1 268 ? -8.553 -14.740 -13.585 1.00 95.69 268 SER A C 1
ATOM 1948 O O . SER A 1 268 ? -9.722 -14.372 -13.530 1.00 95.69 268 SER A O 1
ATOM 1950 N N . GLY A 1 269 ? -7.589 -13.975 -14.096 1.00 95.75 269 GLY A N 1
ATOM 1951 C CA . GLY A 1 269 ? -7.753 -12.572 -14.480 1.00 95.75 269 GLY A CA 1
ATOM 1952 C C . GLY A 1 269 ? -7.903 -11.608 -13.295 1.00 95.75 269 GLY A C 1
ATOM 1953 O O . GLY A 1 269 ? -8.106 -10.409 -13.501 1.00 95.75 269 GLY A O 1
ATOM 1954 N N . ASN A 1 270 ? -7.813 -12.104 -12.053 1.00 96.19 270 ASN A N 1
ATOM 1955 C CA . ASN A 1 270 ? -7.973 -11.279 -10.856 1.00 96.19 270 ASN A CA 1
ATOM 1956 C C . ASN A 1 270 ? -6.820 -10.284 -10.733 1.00 96.19 270 ASN A C 1
ATOM 1958 O O . ASN A 1 270 ? -5.658 -10.678 -10.843 1.00 96.19 270 ASN A O 1
ATOM 1962 N N . LEU A 1 271 ? -7.155 -9.028 -10.434 1.00 97.12 271 LEU A N 1
ATOM 1963 C CA . LEU A 1 271 ? -6.183 -7.996 -10.092 1.00 97.12 271 LEU A CA 1
ATOM 1964 C C . LEU A 1 271 ? -5.499 -8.342 -8.765 1.00 97.12 271 LEU A C 1
ATOM 1966 O O . LEU A 1 271 ? -6.168 -8.637 -7.773 1.00 97.12 271 LEU A O 1
ATOM 1970 N N . LEU A 1 272 ? -4.170 -8.319 -8.768 1.00 97.44 272 LEU A N 1
ATOM 1971 C CA . LEU A 1 272 ? -3.330 -8.652 -7.623 1.00 97.44 272 LEU A CA 1
ATOM 1972 C C . LEU A 1 272 ? -2.733 -7.388 -7.013 1.00 97.44 272 LEU A C 1
ATOM 1974 O O . LEU A 1 272 ? -2.916 -7.133 -5.828 1.00 97.44 272 LEU A O 1
ATOM 1978 N N . LEU A 1 273 ? -2.036 -6.602 -7.827 1.00 98.19 273 LEU A N 1
ATOM 1979 C CA . LEU A 1 273 ? -1.387 -5.351 -7.446 1.00 98.19 273 LEU A CA 1
ATOM 1980 C C . LEU A 1 273 ? -1.501 -4.371 -8.609 1.00 98.19 273 LEU A C 1
ATOM 1982 O O . LEU A 1 273 ? -1.640 -4.787 -9.758 1.00 98.19 273 LEU A O 1
ATOM 1986 N N . TRP A 1 274 ? -1.409 -3.084 -8.322 1.00 98.50 274 TRP A N 1
ATOM 1987 C CA . TRP A 1 274 ? -1.333 -2.051 -9.350 1.00 98.50 274 TRP A CA 1
ATOM 1988 C C . TRP A 1 274 ? -0.621 -0.817 -8.808 1.00 98.50 274 TRP A C 1
ATOM 1990 O O . TRP A 1 274 ? -0.363 -0.746 -7.609 1.00 98.50 274 TRP A O 1
ATOM 2000 N N . GLY A 1 275 ? -0.289 0.149 -9.652 1.00 98.31 275 GLY A N 1
ATOM 2001 C CA . GLY A 1 275 ? 0.265 1.417 -9.178 1.00 98.31 275 GLY A CA 1
ATOM 2002 C C . GLY A 1 275 ? 0.899 2.262 -10.276 1.00 98.31 275 GLY A C 1
ATOM 2003 O O . GLY A 1 275 ? 1.027 1.789 -11.408 1.00 98.31 275 GLY A O 1
ATOM 2004 N N . PRO A 1 276 ? 1.264 3.516 -9.964 1.00 98.38 276 PRO A N 1
ATOM 2005 C CA . PRO A 1 276 ? 1.856 4.439 -10.917 1.00 98.38 276 PRO A CA 1
ATOM 2006 C C . PRO A 1 276 ? 3.268 4.029 -11.324 1.00 98.38 276 PRO A C 1
ATOM 2008 O O . PRO A 1 276 ? 4.038 3.454 -10.541 1.00 98.38 276 PRO A O 1
ATOM 2011 N N . ILE A 1 277 ? 3.592 4.347 -12.572 1.00 98.44 277 ILE A N 1
ATOM 2012 C CA . ILE A 1 277 ? 4.904 4.154 -13.182 1.00 98.44 277 ILE A CA 1
ATOM 2013 C C . ILE A 1 277 ? 5.301 5.406 -13.950 1.00 98.44 277 ILE A C 1
ATOM 2015 O O . ILE A 1 277 ? 4.472 6.053 -14.588 1.00 98.44 277 ILE A O 1
ATOM 2019 N N . SER A 1 278 ? 6.597 5.688 -13.988 1.00 98.00 278 SER A N 1
ATOM 2020 C CA . SER A 1 278 ? 7.100 6.849 -14.728 1.00 98.00 278 SER A CA 1
ATOM 2021 C C . SER A 1 278 ? 7.008 6.692 -16.253 1.00 98.00 278 SER A C 1
ATOM 2023 O O . SER A 1 278 ? 6.862 7.676 -16.978 1.00 98.00 278 SER A O 1
ATOM 2025 N N . SER A 1 279 ? 7.101 5.459 -16.759 1.00 97.62 279 SER A N 1
ATOM 2026 C CA . SER A 1 279 ? 6.885 5.077 -18.162 1.00 97.62 279 SER A CA 1
ATOM 2027 C C . SER A 1 279 ? 6.630 3.568 -18.246 1.00 97.62 279 SER A C 1
ATOM 2029 O O . SER A 1 279 ? 7.036 2.830 -17.350 1.00 97.62 279 SER A O 1
ATOM 2031 N N . ALA A 1 280 ? 6.008 3.112 -19.337 1.00 97.44 280 ALA A N 1
ATOM 2032 C CA . ALA A 1 280 ? 5.863 1.693 -19.678 1.00 97.44 280 ALA A CA 1
ATOM 2033 C C . ALA A 1 280 ? 7.113 1.090 -20.355 1.00 97.44 280 ALA A C 1
ATOM 2035 O O . ALA A 1 280 ? 7.142 -0.104 -20.631 1.00 97.44 280 ALA A O 1
ATOM 2036 N N . ASP A 1 281 ? 8.138 1.898 -20.645 1.00 97.44 281 ASP A N 1
ATOM 2037 C CA . ASP A 1 281 ? 9.410 1.402 -21.181 1.00 97.44 281 ASP A CA 1
ATOM 2038 C C . ASP A 1 281 ? 10.199 0.619 -20.119 1.00 97.44 281 ASP A C 1
ATOM 2040 O O . ASP A 1 281 ? 10.136 0.948 -18.936 1.00 97.44 281 ASP A O 1
ATOM 2044 N N . ASP A 1 282 ? 11.063 -0.312 -20.536 1.00 96.75 282 ASP A N 1
ATOM 2045 C CA . ASP A 1 282 ? 11.953 -1.099 -19.661 1.00 96.75 282 ASP A CA 1
ATOM 2046 C C . ASP A 1 282 ? 12.744 -0.259 -18.637 1.00 96.75 282 ASP A C 1
ATOM 2048 O O . ASP A 1 282 ? 13.062 -0.739 -17.544 1.00 96.75 282 ASP A O 1
ATOM 2052 N N . SER A 1 283 ? 13.095 0.981 -19.003 1.00 97.00 283 SER A N 1
ATOM 2053 C CA . SER A 1 283 ? 13.832 1.937 -18.165 1.00 97.00 283 SER A CA 1
ATOM 2054 C C . SER A 1 283 ? 12.953 2.804 -17.261 1.00 97.00 283 SER A C 1
ATOM 2056 O O . SER A 1 283 ? 13.494 3.558 -16.451 1.00 97.00 283 SER A O 1
ATOM 2058 N N . GLY A 1 284 ? 11.629 2.744 -17.416 1.00 98.19 284 GLY A N 1
ATOM 2059 C CA . GLY A 1 284 ? 10.680 3.311 -16.464 1.00 98.19 284 GLY A CA 1
ATOM 2060 C C . GLY A 1 284 ? 10.821 2.644 -15.098 1.00 98.19 284 GLY A C 1
ATOM 2061 O O . GLY A 1 284 ? 11.477 1.607 -14.958 1.00 98.19 284 GLY A O 1
ATOM 2062 N N . PHE A 1 285 ? 10.214 3.232 -14.076 1.00 98.12 285 PHE A N 1
ATOM 2063 C CA . PHE A 1 285 ? 10.298 2.737 -12.706 1.00 98.12 285 PHE A CA 1
ATOM 2064 C C . PHE A 1 285 ? 8.952 2.793 -11.992 1.00 98.12 285 PHE A C 1
ATOM 2066 O O . PHE A 1 285 ? 8.083 3.591 -12.341 1.00 98.12 285 PHE A O 1
ATOM 2073 N N . ILE A 1 286 ? 8.810 1.934 -10.985 1.00 98.38 286 ILE A N 1
ATOM 2074 C CA . ILE A 1 286 ? 7.641 1.861 -10.111 1.00 98.38 286 ILE A CA 1
ATOM 2075 C C . ILE A 1 286 ? 7.638 3.058 -9.160 1.00 98.38 286 ILE A C 1
ATOM 2077 O O . ILE A 1 286 ? 8.554 3.212 -8.348 1.00 98.38 286 ILE A O 1
ATOM 2081 N N . GLU A 1 287 ? 6.599 3.882 -9.244 1.00 98.25 287 GLU A N 1
ATOM 2082 C CA . GLU A 1 287 ? 6.378 5.042 -8.369 1.00 98.25 287 GLU A CA 1
ATOM 2083 C C . GLU A 1 287 ? 5.448 4.701 -7.203 1.00 98.25 287 GLU A C 1
ATOM 2085 O O . GLU A 1 287 ? 5.569 5.291 -6.126 1.00 98.25 287 GLU A O 1
ATOM 2090 N N . GLY A 1 288 ? 4.590 3.691 -7.384 1.00 98.25 288 GLY A N 1
ATOM 2091 C CA . GLY A 1 288 ? 3.729 3.185 -6.326 1.00 98.25 288 GLY A CA 1
ATOM 2092 C C . GLY A 1 288 ? 3.323 1.719 -6.478 1.00 98.25 288 GLY A C 1
ATOM 2093 O O . GLY A 1 288 ? 3.352 1.152 -7.566 1.00 98.25 288 GLY A O 1
ATOM 2094 N N . ILE 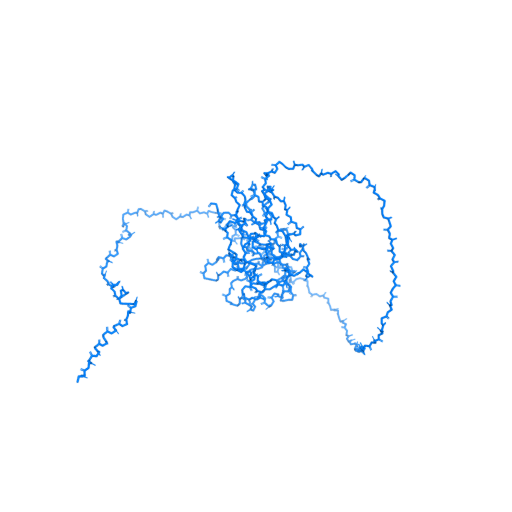A 1 289 ? 2.957 1.091 -5.360 1.00 98.56 289 ILE A N 1
ATOM 2095 C CA . ILE A 1 289 ? 2.478 -0.291 -5.247 1.00 98.56 289 ILE A CA 1
ATOM 2096 C C . ILE A 1 289 ? 1.239 -0.302 -4.356 1.00 98.56 289 ILE A C 1
ATOM 2098 O O . ILE A 1 289 ? 1.303 -0.004 -3.161 1.00 98.56 289 ILE A O 1
ATOM 2102 N N . TYR A 1 290 ? 0.103 -0.674 -4.924 1.00 98.44 290 TYR A N 1
ATOM 2103 C CA . TYR A 1 290 ? -1.205 -0.585 -4.297 1.00 98.44 290 TYR A CA 1
ATOM 2104 C C . TYR A 1 290 ? -1.870 -1.957 -4.195 1.00 98.44 290 TYR A C 1
ATOM 2106 O O . TYR A 1 290 ? -1.733 -2.804 -5.086 1.00 98.44 290 TYR A O 1
ATOM 2114 N N . SER A 1 291 ? -2.637 -2.164 -3.124 1.00 98.25 291 SER A N 1
ATOM 2115 C CA . SER A 1 291 ? -3.612 -3.257 -3.075 1.00 98.25 291 SER A CA 1
ATOM 2116 C C . SER A 1 291 ? -4.782 -2.977 -4.032 1.00 98.25 291 SER A C 1
ATOM 2118 O O . SER A 1 291 ? -5.071 -1.809 -4.307 1.00 98.25 291 SER A O 1
ATOM 2120 N N . PRO A 1 292 ? -5.532 -3.999 -4.483 1.00 97.25 292 PRO A N 1
ATOM 2121 C CA . PRO A 1 292 ? -6.777 -3.768 -5.209 1.00 97.25 292 PRO A CA 1
ATOM 2122 C C . PRO A 1 292 ? -7.770 -2.973 -4.356 1.00 97.25 292 PRO A C 1
ATOM 2124 O O . PRO A 1 292 ? -7.820 -3.160 -3.136 1.00 97.25 292 PRO A O 1
ATOM 2127 N N . ASP A 1 293 ? -8.572 -2.138 -5.013 1.00 95.81 293 ASP A N 1
ATOM 2128 C CA . ASP A 1 293 ? -9.527 -1.228 -4.378 1.00 95.81 293 ASP A CA 1
ATOM 2129 C C . ASP A 1 293 ? -10.446 -1.937 -3.380 1.00 95.81 293 ASP A C 1
ATOM 2131 O O . ASP A 1 293 ? -10.944 -3.034 -3.631 1.00 95.81 293 ASP A O 1
ATOM 2135 N N . ALA A 1 294 ? -10.662 -1.306 -2.227 1.00 93.56 294 ALA A N 1
ATOM 2136 C CA . ALA A 1 294 ? -11.501 -1.822 -1.151 1.00 93.56 294 ALA A CA 1
ATOM 2137 C C . ALA A 1 294 ? -13.002 -1.752 -1.481 1.00 93.56 294 ALA A C 1
ATOM 2139 O O . ALA A 1 294 ? -13.794 -2.480 -0.875 1.00 93.56 294 ALA A O 1
ATOM 2140 N N . CYS A 1 295 ? -13.397 -0.891 -2.425 1.00 93.12 295 CYS A N 1
ATOM 2141 C CA . CYS A 1 295 ? -14.790 -0.694 -2.798 1.00 93.12 295 CYS A CA 1
ATOM 2142 C C . CYS A 1 295 ? -15.455 -2.018 -3.216 1.00 93.12 295 CYS A C 1
ATOM 2144 O O . CYS A 1 295 ? -15.009 -2.702 -4.137 1.00 93.12 295 CYS A O 1
ATOM 2146 N N . GLY A 1 296 ? -16.522 -2.399 -2.506 1.00 85.69 296 GLY A N 1
ATOM 2147 C CA . GLY A 1 296 ? -17.266 -3.641 -2.745 1.00 85.69 296 GLY A CA 1
ATOM 2148 C C . GLY A 1 296 ? -16.582 -4.936 -2.284 1.00 85.69 296 GLY A C 1
ATOM 2149 O O . GLY A 1 296 ? -17.104 -6.013 -2.569 1.00 85.69 296 GLY A O 1
ATOM 2150 N N . ARG A 1 297 ? -15.431 -4.876 -1.592 1.00 86.31 297 ARG A N 1
ATOM 2151 C CA . ARG A 1 297 ? -14.721 -6.076 -1.093 1.00 86.31 297 ARG A CA 1
ATOM 2152 C C . ARG A 1 297 ? -15.116 -6.499 0.321 1.00 86.31 297 ARG A C 1
ATOM 2154 O O . ARG A 1 297 ? -14.975 -7.676 0.644 1.00 86.31 297 ARG A O 1
ATOM 2161 N N . PHE A 1 298 ? -15.552 -5.557 1.156 1.00 79.69 298 PHE A N 1
ATOM 2162 C CA . PHE A 1 298 ? -15.776 -5.780 2.592 1.00 79.69 298 PHE A CA 1
ATOM 2163 C C . PHE A 1 298 ? -17.181 -5.389 3.073 1.00 79.69 298 PHE A C 1
ATOM 2165 O O . PHE A 1 298 ? -17.417 -5.403 4.280 1.00 79.69 298 PHE A O 1
ATOM 2172 N N . SER A 1 299 ? -18.082 -5.051 2.144 1.00 63.41 299 SER A N 1
ATOM 2173 C CA . SER A 1 299 ? -19.482 -4.696 2.404 1.00 63.41 299 SER A CA 1
ATOM 2174 C C . SER A 1 299 ? -20.451 -5.8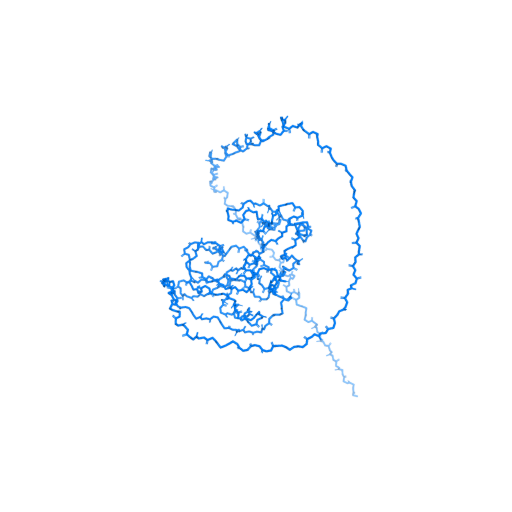77 2.351 1.00 63.41 299 SER A C 1
ATOM 2176 O O . SER A 1 299 ? -20.099 -6.942 1.789 1.00 63.41 299 SER A O 1
#

Radius of gyration: 30.02 Å; Cα contacts (8 Å, |Δi|>4): 439; chains: 1; bounding box: 78×99×80 Å